Protein AF-A0ABD5NFB8-F1 (afdb_monomer_lite)

pLDDT: mean 83.49, std 13.56, range [36.22, 97.69]

InterPro domains:
  IPR008930 Terpenoid cyclases/protein prenyltransferase alpha-alpha toroid [SSF48239] (54-264)

Foldseek 3Di:
DFPPLCLLVLHPFGFDPVLLCVLQNDVQVVLLLVLLLVLLVVQLDDDDFLVQLQLSLSVCVRSVNDNCSSLVCLVVNQVQQDDDLAGFRDGPVPCPPPPDDSDHALVRRSSSQSSCVSVVHHPPHPLLVVQVVCDDQQWRDDPVCVVPDDPLVCLLVRLVSSLSSVSSDVNTPCPSVLVPLADRQWLSSLLSSLSVCVSVVHPSAHDPVVLVFLQQQDDQLFGFGGPLQVDDPPVVNDNDDDPLSDGDGFLVSRLSSLLCVLVHPDSDDHDLVSNSVVQSVQQDSSHGWDFARDSVDPDTPDTDDGSVSSVSSSRSSRSSD

Radius of gyration: 19.77 Å; chains: 1; bounding box: 55×45×50 Å

Organism: NCBI:txid2039234

Structure (mmCIF, N/CA/C/O backbone):
data_AF-A0ABD5NFB8-F1
#
_entry.id   AF-A0ABD5NFB8-F1
#
loop_
_atom_site.group_PDB
_atom_site.id
_atom_site.type_symbol
_atom_site.label_atom_id
_atom_site.label_alt_id
_atom_site.label_comp_id
_atom_site.label_asym_id
_atom_site.label_entity_id
_atom_site.label_seq_id
_atom_site.pdbx_PDB_ins_code
_atom_site.Cartn_x
_atom_site.Cartn_y
_atom_site.Cartn_z
_atom_site.occupancy
_atom_site.B_iso_or_equiv
_atom_site.auth_seq_id
_atom_site.auth_comp_id
_atom_site.auth_asym_id
_atom_site.auth_atom_id
_atom_site.pdbx_PDB_model_num
ATOM 1 N N . MET A 1 1 ? -21.967 -3.078 -6.278 1.00 36.38 1 MET A N 1
ATOM 2 C CA . MET A 1 1 ? -21.823 -1.632 -6.001 1.00 36.38 1 MET A CA 1
ATOM 3 C C . MET A 1 1 ? -20.399 -1.310 -6.406 1.00 36.38 1 MET A C 1
ATOM 5 O O . MET A 1 1 ? -19.552 -2.096 -6.012 1.00 36.38 1 MET A O 1
ATOM 9 N N . SER A 1 2 ? -20.129 -0.306 -7.251 1.00 36.22 2 SER A N 1
ATOM 10 C CA . SER A 1 2 ? -18.726 0.009 -7.569 1.00 36.22 2 SER A CA 1
ATOM 11 C C . SER A 1 2 ? -18.071 0.520 -6.291 1.00 36.22 2 SER A C 1
ATOM 13 O O . SER A 1 2 ? -18.609 1.415 -5.630 1.00 36.22 2 SER A O 1
ATOM 15 N N . ASN A 1 3 ? -16.985 -0.122 -5.884 1.00 49.50 3 ASN A N 1
ATOM 16 C CA . ASN A 1 3 ? -16.344 0.155 -4.613 1.00 49.50 3 ASN A CA 1
ATOM 17 C C . ASN A 1 3 ? -15.507 1.429 -4.767 1.00 49.50 3 ASN A C 1
ATOM 19 O O . ASN A 1 3 ? -14.342 1.376 -5.141 1.00 49.50 3 ASN A O 1
ATOM 23 N N . THR A 1 4 ? -16.078 2.578 -4.387 1.00 52.97 4 THR A N 1
ATOM 24 C CA . THR A 1 4 ? -15.411 3.888 -4.181 1.00 52.97 4 THR A CA 1
ATOM 25 C C . THR A 1 4 ? -14.251 3.856 -3.171 1.00 52.97 4 THR A C 1
ATOM 27 O O . THR A 1 4 ? -13.774 4.892 -2.727 1.00 52.97 4 THR A O 1
ATOM 30 N N . PHE A 1 5 ? -13.802 2.671 -2.779 1.00 62.53 5 PHE A N 1
ATOM 31 C CA . PHE A 1 5 ? -12.776 2.399 -1.794 1.00 62.53 5 PHE A CA 1
ATOM 32 C C . PHE A 1 5 ? -11.369 2.457 -2.409 1.00 62.53 5 PHE A C 1
ATOM 34 O O . PHE A 1 5 ? -10.460 2.951 -1.752 1.00 62.53 5 PHE A O 1
ATOM 41 N N . ALA A 1 6 ? -11.202 2.074 -3.683 1.00 57.66 6 ALA A N 1
ATOM 42 C CA . ALA A 1 6 ? -9.917 2.059 -4.400 1.00 57.66 6 ALA A CA 1
ATOM 43 C C . ALA A 1 6 ? -9.153 3.401 -4.319 1.00 57.66 6 ALA A C 1
ATOM 45 O O . ALA A 1 6 ? -7.968 3.441 -3.974 1.00 57.66 6 ALA A O 1
ATOM 46 N N . GLN A 1 7 ? -9.875 4.520 -4.473 1.00 60.75 7 GLN A N 1
ATOM 47 C CA . GLN A 1 7 ? -9.328 5.883 -4.367 1.00 60.75 7 GLN A CA 1
ATOM 48 C C . GLN A 1 7 ? -8.681 6.196 -3.002 1.00 60.75 7 GLN A C 1
ATOM 50 O O . GLN A 1 7 ? -7.880 7.121 -2.892 1.00 60.75 7 GLN A O 1
ATOM 55 N N . HIS A 1 8 ? -9.037 5.465 -1.938 1.00 70.06 8 HIS A N 1
ATOM 56 C CA . HIS A 1 8 ? -8.498 5.688 -0.595 1.00 70.06 8 HIS A CA 1
ATOM 57 C C . HIS A 1 8 ? -7.189 4.954 -0.347 1.00 70.06 8 HIS A C 1
ATOM 59 O O . HIS A 1 8 ? -6.442 5.374 0.528 1.00 70.06 8 HIS A O 1
ATOM 65 N N . PHE A 1 9 ? -6.907 3.869 -1.062 1.00 73.69 9 PHE A N 1
ATOM 66 C CA . PHE A 1 9 ? -5.682 3.089 -0.857 1.00 73.69 9 PHE A CA 1
ATOM 67 C C . PHE A 1 9 ? -4.560 3.528 -1.782 1.00 73.69 9 PHE A C 1
ATOM 69 O O . PHE A 1 9 ? -3.437 3.060 -1.633 1.00 73.69 9 PHE A O 1
ATOM 76 N N . GLY A 1 10 ? -4.880 4.395 -2.746 1.00 69.19 10 GLY A N 1
ATOM 77 C CA . GLY A 1 10 ? -3.991 4.630 -3.860 1.00 69.19 10 GLY A CA 1
ATOM 78 C C . GLY A 1 10 ? -3.707 3.302 -4.547 1.00 69.19 10 GLY A C 1
ATOM 79 O O . GLY A 1 10 ? -2.549 2.983 -4.748 1.00 69.19 10 GLY A O 1
ATOM 80 N N . PHE A 1 11 ? -4.729 2.525 -4.916 1.00 74.81 11 PHE A N 1
ATOM 81 C CA . PHE A 1 11 ? -4.643 1.388 -5.846 1.00 74.81 11 PHE A CA 1
ATOM 82 C C . PHE A 1 11 ? -5.730 1.566 -6.900 1.00 74.81 11 PHE A C 1
ATOM 84 O O . PHE A 1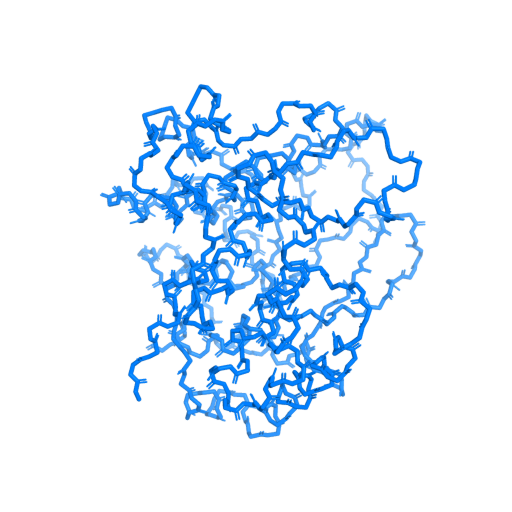 11 ? -6.857 1.892 -6.543 1.00 74.81 11 PHE A O 1
ATOM 91 N N . ASP A 1 12 ? -5.409 1.329 -8.169 1.00 75.44 12 ASP A N 1
ATOM 92 C CA . ASP A 1 12 ? -6.392 1.373 -9.257 1.00 75.44 12 ASP A CA 1
ATOM 93 C C . ASP A 1 12 ? -6.932 -0.041 -9.516 1.00 75.44 12 ASP A C 1
ATOM 95 O O . ASP A 1 12 ? -6.901 -0.563 -10.621 1.00 75.44 12 ASP A O 1
ATOM 99 N N . ALA A 1 13 ? -7.380 -0.677 -8.432 1.00 80.44 13 ALA A N 1
ATOM 100 C CA . ALA A 1 13 ? -7.842 -2.057 -8.379 1.00 80.44 13 ALA A CA 1
ATOM 101 C C . ALA A 1 13 ? -9.134 -2.124 -7.551 1.00 80.44 13 ALA A C 1
ATOM 103 O O . ALA A 1 13 ? -9.266 -1.432 -6.536 1.00 80.44 13 ALA A O 1
ATOM 104 N N . GLU A 1 14 ? -10.088 -2.958 -7.964 1.00 85.62 14 GLU A N 1
ATOM 105 C CA . GLU A 1 14 ? -11.397 -3.083 -7.315 1.00 85.62 14 GLU A CA 1
ATOM 106 C C . GLU A 1 14 ? -11.629 -4.503 -6.793 1.00 85.62 14 GLU A C 1
ATOM 108 O O . GLU A 1 14 ? -11.298 -5.490 -7.438 1.00 85.62 14 GLU A O 1
ATOM 113 N N . PHE A 1 15 ? -12.253 -4.631 -5.623 1.00 89.88 15 PHE A N 1
ATOM 114 C CA . PHE A 1 15 ? -12.647 -5.947 -5.129 1.00 89.88 15 PHE A CA 1
ATOM 115 C C . PHE A 1 15 ? -13.920 -6.446 -5.830 1.00 89.88 15 PHE A C 1
ATOM 117 O O . PHE A 1 15 ? -14.985 -5.834 -5.699 1.00 89.88 15 PHE A O 1
ATOM 124 N N . ASP A 1 16 ? -13.818 -7.601 -6.492 1.00 91.06 16 ASP A N 1
ATOM 125 C CA . ASP A 1 16 ? -14.950 -8.408 -6.954 1.00 91.06 16 ASP A CA 1
ATOM 126 C C . ASP A 1 16 ? -14.874 -9.803 -6.318 1.00 91.06 16 ASP A C 1
ATOM 128 O O . ASP A 1 16 ? -13.973 -10.600 -6.582 1.00 91.06 16 ASP A O 1
ATOM 132 N N . GLN A 1 17 ? -15.858 -10.110 -5.472 1.00 94.12 17 GLN A N 1
ATOM 133 C CA . GLN A 1 17 ? -15.925 -11.383 -4.761 1.00 94.12 17 GLN A CA 1
ATOM 134 C C . GLN A 1 17 ? -16.048 -12.590 -5.705 1.00 94.12 17 GLN A C 1
ATOM 136 O O . GLN A 1 17 ? -15.521 -13.657 -5.399 1.00 94.12 17 GLN A O 1
ATOM 141 N N . SER A 1 18 ? -16.763 -12.458 -6.825 1.00 94.81 18 SER A N 1
ATOM 142 C CA . SER A 1 18 ? -16.934 -13.560 -7.781 1.00 94.81 18 SER A CA 1
ATOM 143 C C . SER A 1 18 ? -15.616 -13.832 -8.494 1.00 94.81 18 SER A C 1
ATOM 145 O O . SER A 1 18 ? -15.177 -14.975 -8.533 1.00 94.81 18 SER A O 1
ATOM 147 N N . ALA A 1 19 ? -14.945 -12.767 -8.943 1.00 94.62 19 ALA A N 1
ATOM 148 C CA . ALA A 1 19 ? -13.604 -12.843 -9.515 1.00 94.62 19 ALA A CA 1
ATOM 149 C C . ALA A 1 19 ? -12.603 -13.488 -8.548 1.00 94.62 19 ALA A C 1
ATOM 151 O O . ALA A 1 19 ? -11.810 -14.334 -8.948 1.00 94.62 19 ALA A O 1
ATOM 152 N N . PHE A 1 20 ? -12.657 -13.122 -7.266 1.00 96.06 20 PHE A N 1
ATOM 153 C CA . PHE A 1 20 ? -11.797 -13.722 -6.250 1.00 96.06 20 PHE A CA 1
ATOM 154 C C . PHE A 1 20 ? -12.049 -15.223 -6.095 1.00 96.06 20 PHE A C 1
ATOM 156 O O . PHE A 1 20 ? -11.105 -16.010 -6.111 1.00 96.06 20 PHE A O 1
ATOM 163 N N . VAL A 1 21 ? -13.315 -15.633 -5.975 1.00 96.94 21 VAL A N 1
ATOM 164 C CA . VAL A 1 21 ? -13.679 -17.052 -5.835 1.00 96.94 21 VAL A CA 1
ATOM 165 C C . VAL A 1 21 ? -13.317 -17.851 -7.087 1.00 96.94 21 VAL A C 1
ATOM 167 O O . VAL A 1 21 ? -12.917 -19.004 -6.959 1.00 96.94 21 VAL A O 1
ATOM 170 N N . ASP A 1 22 ? -13.418 -17.257 -8.273 1.00 96.25 22 ASP A N 1
ATOM 171 C CA . ASP A 1 22 ? -13.011 -17.906 -9.521 1.00 96.25 22 ASP A CA 1
ATOM 172 C C . ASP A 1 22 ? -11.484 -18.087 -9.605 1.00 96.25 22 ASP A C 1
ATOM 174 O O . ASP A 1 22 ? -11.021 -19.102 -10.125 1.00 96.25 22 ASP A O 1
ATOM 178 N N . THR A 1 23 ? -10.709 -17.139 -9.066 1.00 95.75 23 THR A N 1
ATOM 179 C CA . THR A 1 23 ? -9.236 -17.162 -9.094 1.00 95.75 23 THR A CA 1
ATOM 180 C C . THR A 1 23 ? -8.629 -18.049 -8.004 1.00 95.75 23 THR A C 1
ATOM 182 O O . THR A 1 23 ? -7.785 -18.888 -8.306 1.00 95.75 23 THR A O 1
ATOM 185 N N . PHE A 1 24 ? -9.043 -17.882 -6.745 1.00 96.69 24 PHE A N 1
ATOM 186 C CA . PHE A 1 24 ? -8.421 -18.544 -5.586 1.00 96.69 24 PHE A CA 1
ATOM 187 C C . PHE A 1 24 ? -9.323 -19.583 -4.912 1.00 96.69 24 PHE A C 1
ATOM 189 O O . PHE A 1 24 ? -8.846 -20.445 -4.184 1.00 96.69 24 PHE A O 1
ATOM 196 N N . GLY A 1 25 ? -10.627 -19.562 -5.187 1.00 96.94 25 GLY A N 1
ATOM 197 C CA . GLY A 1 25 ? -11.588 -20.461 -4.559 1.00 96.94 25 GLY A CA 1
ATOM 198 C C . GLY A 1 25 ? -12.297 -19.856 -3.348 1.00 96.94 25 GLY A C 1
ATOM 199 O O . GLY A 1 25 ? -11.971 -18.781 -2.842 1.00 96.94 25 GLY A O 1
ATOM 200 N N . ARG A 1 26 ? -13.343 -20.559 -2.898 1.00 97.69 26 ARG A N 1
ATOM 201 C CA . ARG A 1 26 ? -14.174 -20.118 -1.771 1.00 97.69 26 ARG A CA 1
ATOM 202 C C . ARG A 1 26 ? -13.456 -20.255 -0.431 1.00 97.69 26 ARG A C 1
ATOM 204 O O . ARG A 1 26 ? -13.588 -19.357 0.391 1.00 97.69 26 ARG A O 1
ATOM 211 N N . ASP A 1 27 ? -12.713 -21.341 -0.248 1.00 97.62 27 ASP A N 1
ATOM 212 C CA . ASP A 1 27 ? -12.017 -21.627 1.007 1.00 97.62 27 ASP A CA 1
ATOM 213 C C . ASP A 1 27 ? -10.994 -20.522 1.315 1.00 97.62 27 ASP A C 1
ATOM 215 O O . ASP A 1 27 ? -11.021 -19.972 2.409 1.00 97.62 27 ASP A O 1
ATOM 219 N N . SER A 1 28 ? -10.212 -20.079 0.323 1.00 97.50 28 SER A N 1
ATOM 220 C CA . SER A 1 28 ? -9.262 -18.972 0.494 1.00 97.50 28 SER A CA 1
ATOM 221 C C . SER A 1 28 ? -9.935 -17.639 0.829 1.00 97.50 28 SER A C 1
ATOM 223 O O . SER A 1 28 ? -9.402 -16.847 1.605 1.00 97.50 28 SER A O 1
ATOM 225 N N . LEU A 1 29 ? -11.132 -17.374 0.288 1.00 97.38 29 LEU A N 1
ATOM 226 C CA . LEU A 1 29 ? -11.900 -16.185 0.670 1.00 97.38 29 LEU A CA 1
ATOM 227 C C . LEU A 1 29 ? -12.331 -16.264 2.138 1.00 97.38 29 LEU A C 1
ATOM 229 O O . LEU A 1 29 ? -12.245 -15.268 2.856 1.00 97.38 29 LEU A O 1
ATOM 233 N N . ASP A 1 30 ? -12.802 -17.432 2.571 1.00 97.19 30 ASP A N 1
ATOM 234 C CA . ASP A 1 30 ? -13.218 -17.649 3.953 1.00 97.19 30 ASP A CA 1
ATOM 235 C C . ASP A 1 30 ? -12.002 -17.519 4.907 1.00 97.19 30 ASP A C 1
ATOM 237 O O . ASP A 1 30 ? -12.127 -16.835 5.922 1.00 97.19 30 ASP A O 1
ATOM 241 N N . THR A 1 31 ? -10.806 -18.002 4.532 1.00 96.94 31 THR A N 1
ATOM 242 C CA . THR A 1 31 ? -9.542 -17.775 5.273 1.00 96.94 31 THR A CA 1
ATOM 243 C C . THR A 1 31 ? -9.238 -16.283 5.453 1.00 96.94 31 THR A C 1
ATOM 245 O O . THR A 1 31 ? -8.959 -15.821 6.560 1.00 96.94 31 THR A O 1
ATOM 248 N N . VAL A 1 32 ? -9.330 -15.486 4.381 1.00 96.88 32 VAL A N 1
ATOM 249 C CA . VAL A 1 32 ? -9.080 -14.033 4.450 1.00 96.88 32 VAL A CA 1
ATOM 250 C C . VAL A 1 32 ? -10.113 -13.333 5.343 1.00 96.88 32 VAL A C 1
ATOM 252 O O . VAL A 1 32 ? -9.772 -12.432 6.113 1.00 96.88 32 VAL A O 1
ATOM 255 N N . VAL A 1 33 ? -11.379 -13.750 5.277 1.00 97.31 33 VAL A N 1
ATOM 256 C CA . VAL A 1 33 ? -12.445 -13.229 6.146 1.00 97.31 33 VAL A CA 1
ATOM 257 C C . VAL A 1 33 ? -12.157 -13.541 7.618 1.00 97.31 33 VAL A C 1
ATOM 259 O O . VAL A 1 33 ? -12.268 -12.643 8.459 1.00 97.31 33 VAL A O 1
ATOM 262 N N . GLU A 1 34 ? -11.757 -14.775 7.932 1.00 97.06 34 GLU A N 1
ATOM 263 C CA . GLU A 1 34 ? -11.382 -15.194 9.288 1.00 97.06 34 GLU A CA 1
ATOM 264 C C . GLU A 1 34 ? -10.166 -14.415 9.808 1.00 97.06 34 GLU A C 1
ATOM 266 O O . GLU A 1 34 ? -10.174 -13.957 10.957 1.00 97.06 34 GLU A O 1
ATOM 271 N N . PHE A 1 35 ? -9.163 -14.168 8.957 1.00 96.75 35 PHE A N 1
ATOM 272 C CA . PHE A 1 35 ? -8.011 -13.332 9.294 1.00 96.75 35 PHE A CA 1
ATOM 273 C C . PHE A 1 35 ? -8.448 -11.936 9.759 1.00 96.75 35 PHE A C 1
ATOM 275 O O . PHE A 1 35 ? -8.092 -11.514 10.865 1.00 96.75 35 PHE A O 1
ATOM 282 N N . TYR A 1 36 ? -9.254 -11.220 8.965 1.00 96.88 36 TYR A N 1
ATOM 283 C CA . TYR A 1 36 ? -9.678 -9.860 9.318 1.00 96.88 36 TYR A CA 1
ATOM 284 C C . TYR A 1 36 ? -10.585 -9.822 10.549 1.00 96.88 36 TYR A C 1
ATOM 286 O O . TYR A 1 36 ? -10.433 -8.919 11.374 1.00 96.88 36 TYR A O 1
ATOM 294 N N . GLN A 1 37 ? -11.466 -10.809 10.734 1.00 95.69 37 GLN A N 1
ATOM 295 C CA . GLN A 1 37 ? -12.243 -10.953 11.973 1.00 95.69 37 GLN A CA 1
ATOM 296 C C . GLN A 1 37 ? -11.319 -11.107 13.187 1.00 95.69 37 GLN A C 1
ATOM 298 O O . GLN A 1 37 ? -11.445 -10.371 14.168 1.00 95.69 37 GLN A O 1
ATOM 303 N N . GLY A 1 38 ? -10.317 -11.985 13.090 1.00 94.12 38 GLY A N 1
ATOM 304 C CA . GLY A 1 38 ? -9.313 -12.165 14.134 1.00 94.12 38 GLY A CA 1
ATOM 305 C C . GLY A 1 38 ? -8.499 -10.898 14.409 1.00 94.12 38 GLY A C 1
ATOM 306 O O . GLY A 1 38 ? -8.200 -10.592 15.567 1.00 94.12 38 GLY A O 1
ATOM 307 N N . VAL A 1 39 ? -8.148 -10.123 13.377 1.00 93.75 39 VAL A N 1
ATOM 308 C CA . VAL A 1 39 ? -7.456 -8.834 13.545 1.00 93.75 39 VAL A CA 1
ATOM 309 C C . VAL A 1 39 ? -8.351 -7.819 14.254 1.00 93.75 39 VAL A C 1
ATOM 311 O O . VAL A 1 39 ? -7.885 -7.200 15.211 1.00 93.75 39 VAL A O 1
ATOM 314 N N . VAL A 1 40 ? -9.618 -7.670 13.853 1.00 94.69 40 VAL A N 1
ATOM 315 C CA . VAL A 1 40 ? -10.585 -6.778 14.520 1.00 94.69 40 VAL A CA 1
ATOM 316 C C . VAL A 1 40 ? -10.697 -7.122 16.003 1.00 94.69 40 VAL A C 1
ATOM 318 O O . VAL A 1 40 ? -10.543 -6.237 16.848 1.00 94.69 40 VAL A O 1
ATOM 321 N N . ASP A 1 41 ? -10.865 -8.401 16.337 1.00 90.75 41 ASP A N 1
ATOM 322 C CA . ASP A 1 41 ? -10.984 -8.855 17.722 1.00 90.75 41 ASP A CA 1
ATOM 323 C C . ASP A 1 41 ? -9.721 -8.546 18.533 1.00 90.75 41 ASP A C 1
ATOM 325 O O . ASP A 1 41 ? -9.798 -7.952 19.614 1.00 90.75 41 ASP A O 1
ATOM 329 N N . ARG A 1 42 ? -8.537 -8.877 18.002 1.00 89.81 42 ARG A N 1
ATOM 330 C CA . ARG A 1 42 ? -7.251 -8.626 18.679 1.00 89.81 42 ARG A CA 1
ATOM 331 C C . ARG A 1 42 ? -6.957 -7.138 18.847 1.00 89.81 42 ARG A C 1
ATOM 333 O O . ARG A 1 42 ? -6.387 -6.740 19.862 1.00 89.81 42 ARG A O 1
ATOM 340 N N . ARG A 1 43 ? -7.319 -6.316 17.860 1.00 88.31 43 ARG A N 1
ATOM 341 C CA . ARG A 1 43 ? -7.042 -4.870 17.823 1.00 88.31 43 ARG A CA 1
ATOM 342 C C . ARG A 1 43 ? -8.170 -4.025 18.424 1.00 88.31 43 ARG A C 1
ATOM 344 O O . ARG A 1 43 ? -8.001 -2.821 18.611 1.00 88.31 43 ARG A O 1
ATOM 351 N N . SER A 1 44 ? -9.280 -4.637 18.833 1.00 85.00 44 SER A N 1
ATOM 352 C CA . SER A 1 44 ? -10.357 -3.962 19.574 1.00 85.00 44 SER A CA 1
ATOM 353 C C . SER A 1 44 ? -9.877 -3.339 20.896 1.00 85.00 44 SER A C 1
ATOM 355 O O . SER A 1 44 ? -10.510 -2.428 21.426 1.00 85.00 44 SER A O 1
ATOM 357 N N . THR A 1 45 ? -8.710 -3.754 21.407 1.00 81.69 45 THR A N 1
ATOM 358 C CA . THR A 1 45 ? -8.079 -3.203 22.616 1.00 81.69 45 THR A CA 1
ATOM 359 C C . THR A 1 45 ? -6.595 -2.878 22.394 1.00 81.69 45 THR A C 1
ATOM 361 O O . THR A 1 45 ? -5.954 -3.411 21.494 1.00 81.69 45 THR A O 1
ATOM 364 N N . GLY A 1 46 ? -6.033 -1.964 23.195 1.00 83.12 46 GLY A N 1
ATOM 365 C CA . GLY A 1 46 ? -4.605 -1.617 23.142 1.00 83.12 46 GLY A CA 1
ATOM 366 C C . GLY A 1 46 ? -4.198 -0.693 21.985 1.00 83.12 46 GLY A C 1
ATOM 367 O O . GLY A 1 46 ? -5.046 -0.065 21.353 1.00 83.12 46 GLY A O 1
ATOM 368 N N . TRP A 1 47 ? -2.889 -0.567 21.757 1.00 86.75 47 TRP A N 1
ATOM 369 C CA . TRP A 1 47 ? -2.304 0.249 20.686 1.00 86.75 47 TRP A CA 1
ATOM 370 C C . TRP A 1 47 ? -2.374 -0.470 19.330 1.00 86.75 47 TRP A C 1
ATOM 372 O O . TRP A 1 47 ? -2.210 -1.692 19.265 1.00 86.75 47 TRP A O 1
ATOM 382 N N . ILE A 1 48 ? -2.604 0.291 18.256 1.00 89.50 48 ILE A N 1
ATOM 383 C CA . ILE A 1 48 ? -2.769 -0.229 16.893 1.00 89.50 48 ILE A CA 1
ATOM 384 C C . ILE A 1 48 ? -1.921 0.617 15.937 1.00 89.50 48 ILE A C 1
ATOM 386 O O . ILE A 1 48 ? -2.136 1.830 15.863 1.00 89.50 48 ILE A O 1
ATOM 390 N N . PRO A 1 49 ? -0.993 0.021 15.174 1.00 90.38 49 PRO A N 1
ATOM 391 C CA . PRO A 1 49 ? -0.335 0.738 14.088 1.00 90.38 49 PRO A CA 1
ATOM 392 C C . PRO A 1 49 ? -1.373 1.345 13.131 1.00 90.38 49 PRO A C 1
ATOM 394 O O . PRO A 1 49 ? -2.339 0.682 12.754 1.00 90.38 49 PRO A O 1
ATOM 397 N N . LEU A 1 50 ? -1.190 2.606 12.738 1.00 92.75 50 LEU A N 1
ATOM 398 C CA . LEU A 1 50 ? -2.121 3.293 11.836 1.00 92.75 50 LEU A CA 1
ATOM 399 C C . LEU A 1 50 ? -2.316 2.579 10.482 1.00 92.75 50 LEU A C 1
ATOM 401 O O . LEU A 1 50 ? -3.471 2.480 10.061 1.00 92.75 50 LEU A O 1
ATOM 405 N N . PRO A 1 51 ? -1.269 2.020 9.832 1.00 92.00 51 PRO A N 1
ATOM 406 C CA . PRO A 1 51 ? -1.450 1.238 8.609 1.00 92.00 51 PRO A CA 1
ATOM 407 C C . PRO A 1 51 ? -2.329 0.001 8.836 1.00 92.00 51 PRO A C 1
ATOM 409 O O . PRO A 1 51 ? -3.275 -0.223 8.085 1.00 92.00 51 PRO A O 1
ATOM 412 N N . ASP A 1 52 ? -2.080 -0.762 9.910 1.00 93.31 52 ASP A N 1
ATOM 413 C CA . ASP A 1 52 ? -2.889 -1.936 10.268 1.00 93.31 52 ASP A CA 1
ATOM 414 C C . ASP A 1 52 ? -4.359 -1.552 10.437 1.00 93.31 52 ASP A C 1
ATOM 416 O O . ASP A 1 52 ? -5.240 -2.233 9.918 1.00 93.31 52 ASP A O 1
ATOM 420 N N . MET A 1 53 ? -4.632 -0.456 11.151 1.00 94.31 53 MET A N 1
ATOM 421 C CA . MET A 1 53 ? -5.991 0.041 11.367 1.00 94.31 53 MET A CA 1
ATOM 422 C C . MET A 1 53 ? -6.673 0.403 10.044 1.00 94.31 53 MET A C 1
ATOM 424 O O . MET A 1 53 ? -7.806 -0.019 9.810 1.00 94.31 53 MET A O 1
ATOM 428 N N . PHE A 1 54 ? -5.982 1.150 9.184 1.00 94.50 54 PHE A N 1
ATOM 429 C CA . PHE A 1 54 ? -6.506 1.595 7.898 1.00 94.50 54 PHE A CA 1
ATOM 430 C C . PHE A 1 54 ? -6.830 0.421 6.967 1.00 94.50 54 PHE A C 1
ATOM 432 O O . PHE A 1 54 ? -7.957 0.318 6.482 1.00 94.50 54 PHE A O 1
ATOM 439 N N . PHE A 1 55 ? -5.879 -0.492 6.758 1.00 94.25 55 PHE A N 1
ATOM 440 C CA . PHE A 1 55 ? -6.070 -1.635 5.862 1.00 94.25 55 PHE A CA 1
ATOM 441 C C . PHE A 1 55 ? -7.054 -2.666 6.425 1.00 94.25 55 PHE A C 1
ATOM 443 O O . PHE A 1 55 ? -7.800 -3.268 5.658 1.00 94.25 55 PHE A O 1
ATOM 450 N N . THR A 1 56 ? -7.130 -2.830 7.751 1.00 95.44 56 THR A N 1
ATOM 451 C CA . THR A 1 56 ? -8.151 -3.687 8.381 1.00 95.44 56 THR A CA 1
ATOM 452 C C . THR A 1 56 ? -9.550 -3.136 8.136 1.00 95.44 56 THR A C 1
ATOM 454 O O . THR A 1 56 ? -10.399 -3.853 7.622 1.00 95.44 56 THR A O 1
ATOM 457 N N . ILE A 1 57 ? -9.798 -1.861 8.463 1.00 94.56 57 ILE A N 1
ATOM 458 C CA . ILE A 1 57 ? -11.120 -1.245 8.263 1.00 94.56 57 ILE A CA 1
ATOM 459 C C . ILE A 1 57 ? -11.485 -1.254 6.779 1.00 94.56 57 ILE A C 1
ATOM 461 O O . ILE A 1 57 ? -12.594 -1.640 6.425 1.00 94.56 57 ILE A O 1
ATOM 465 N N . GLY A 1 58 ? -10.534 -0.899 5.914 1.00 92.88 58 GLY A N 1
ATOM 466 C CA . GLY A 1 58 ? -10.708 -0.925 4.468 1.00 92.88 58 GLY A CA 1
ATOM 467 C C . GLY A 1 58 ? -11.150 -2.283 3.928 1.00 92.88 58 GLY A C 1
ATOM 468 O O . GLY A 1 58 ? -12.142 -2.367 3.208 1.00 92.88 58 GLY A O 1
ATOM 469 N N . ALA A 1 59 ? -10.453 -3.353 4.305 1.00 93.62 59 ALA A N 1
ATOM 470 C CA . ALA A 1 59 ? -10.807 -4.698 3.869 1.00 93.62 59 ALA A CA 1
ATOM 471 C C . ALA A 1 59 ? -12.119 -5.193 4.494 1.00 93.62 59 ALA A C 1
ATOM 473 O O . ALA A 1 59 ? -12.911 -5.844 3.814 1.00 93.62 59 ALA A O 1
ATOM 474 N N . CYS A 1 60 ? -12.399 -4.855 5.757 1.00 94.88 60 CYS A N 1
ATOM 475 C CA . CYS A 1 60 ? -13.673 -5.199 6.385 1.00 94.88 60 CYS A CA 1
ATOM 476 C C . CYS A 1 60 ? -14.864 -4.559 5.659 1.00 94.88 60 CYS A C 1
ATOM 478 O O . CYS A 1 60 ? -15.860 -5.246 5.435 1.00 94.88 60 CYS A O 1
ATOM 480 N N . GLU A 1 61 ? -14.746 -3.297 5.234 1.00 92.00 61 GLU A N 1
ATOM 481 C CA . GLU A 1 61 ? -15.750 -2.622 4.398 1.00 92.00 61 GLU A CA 1
ATOM 482 C C . GLU A 1 61 ? -15.943 -3.347 3.053 1.00 92.00 61 GLU A C 1
ATOM 484 O O . GLU A 1 61 ? -17.076 -3.594 2.640 1.00 92.00 61 GLU A O 1
ATOM 489 N N . MET A 1 62 ? -14.854 -3.772 2.395 1.00 90.12 62 MET A N 1
ATOM 490 C CA . MET A 1 62 ? -14.923 -4.531 1.133 1.00 90.12 62 MET A CA 1
ATOM 491 C C . MET A 1 62 ? -15.601 -5.899 1.294 1.00 90.12 62 MET A C 1
ATOM 493 O O . MET A 1 62 ? -16.371 -6.314 0.427 1.00 90.12 62 MET A O 1
ATOM 497 N N . LEU A 1 63 ? -15.310 -6.597 2.393 1.00 93.56 63 LEU A N 1
ATOM 498 C CA . LEU A 1 63 ? -15.770 -7.962 2.666 1.00 93.56 63 LEU A CA 1
ATOM 499 C C . LEU A 1 63 ? -17.124 -8.024 3.391 1.00 93.56 63 LEU A C 1
ATOM 501 O O . LEU A 1 63 ? -17.696 -9.106 3.527 1.00 93.56 63 LEU A O 1
ATOM 505 N N . GLY A 1 64 ? -17.636 -6.895 3.887 1.00 92.75 64 GLY A N 1
ATOM 506 C CA . GLY A 1 64 ? -18.820 -6.863 4.749 1.00 92.75 64 GLY A CA 1
ATOM 507 C C . GLY A 1 64 ? -18.594 -7.515 6.119 1.00 92.75 64 GLY A C 1
ATOM 508 O O . GLY A 1 64 ? -19.532 -8.062 6.704 1.00 92.75 64 GLY A O 1
ATOM 509 N N . VAL A 1 65 ? -17.358 -7.489 6.622 1.00 95.69 65 VAL A N 1
ATOM 510 C CA . VAL A 1 65 ? -17.006 -7.966 7.966 1.00 95.69 65 VAL A CA 1
ATOM 511 C C . VAL A 1 65 ? -17.354 -6.887 8.987 1.00 95.69 65 VAL A C 1
ATOM 513 O O . VAL A 1 65 ? -17.019 -5.719 8.800 1.00 95.69 65 VAL A O 1
ATOM 516 N N . ASP A 1 66 ? -18.002 -7.273 10.090 1.00 95.50 66 ASP A N 1
ATOM 517 C CA . ASP A 1 66 ? -18.286 -6.342 11.183 1.00 95.50 66 ASP A CA 1
ATOM 518 C C . ASP A 1 66 ? -16.982 -5.861 11.831 1.00 95.50 66 ASP A C 1
ATOM 520 O O . ASP A 1 66 ? -16.272 -6.619 12.489 1.00 95.50 66 ASP A O 1
ATOM 524 N N . HIS A 1 67 ? -16.683 -4.579 11.647 1.00 95.56 67 HIS A N 1
ATOM 525 C CA . HIS A 1 67 ? -15.533 -3.910 12.244 1.00 95.56 67 HIS A CA 1
ATOM 526 C C . HIS A 1 67 ? -15.936 -2.930 13.351 1.00 95.56 67 HIS A C 1
ATOM 528 O O . HIS A 1 67 ? -15.080 -2.174 13.819 1.00 95.56 67 HIS A O 1
ATOM 534 N N . SER A 1 68 ? -17.200 -2.932 13.802 1.00 95.06 68 SER A N 1
ATOM 535 C CA . SER A 1 68 ? -17.673 -2.051 14.880 1.00 95.06 68 SER A CA 1
ATOM 536 C C . SER A 1 68 ? -16.810 -2.092 16.153 1.00 95.06 68 SER A C 1
ATOM 538 O O . SER A 1 68 ? -16.507 -1.009 16.669 1.00 95.06 68 SER A O 1
ATOM 540 N N . PRO A 1 69 ? -16.279 -3.254 16.612 1.00 92.62 69 PRO A N 1
ATOM 541 C CA . PRO A 1 69 ? -15.409 -3.295 17.793 1.00 92.62 69 PRO A CA 1
ATOM 542 C C . PRO A 1 69 ? -14.136 -2.451 17.650 1.00 92.62 69 PRO A C 1
ATOM 544 O O . PRO A 1 69 ? -13.624 -1.915 18.635 1.00 92.62 69 PRO A O 1
ATOM 547 N N . LEU A 1 70 ? -13.621 -2.327 16.425 1.00 93.44 70 LEU A N 1
ATOM 548 C CA . LEU A 1 70 ? -12.454 -1.514 16.106 1.00 93.44 70 LEU A CA 1
ATOM 549 C C . LEU A 1 70 ? -12.854 -0.069 15.778 1.00 93.44 70 LEU A C 1
ATOM 551 O O . LEU A 1 70 ? -12.291 0.866 16.346 1.00 93.44 70 LEU A O 1
ATOM 555 N N . SER A 1 71 ? -13.829 0.144 14.892 1.00 93.94 71 SER A N 1
ATOM 556 C CA . SER A 1 71 ? -14.173 1.484 14.397 1.00 93.94 71 SER A CA 1
ATOM 557 C C . SER A 1 71 ? -14.753 2.410 15.464 1.00 93.94 71 SER A C 1
ATOM 559 O O . SER A 1 71 ? -14.537 3.621 15.395 1.00 93.94 71 SER A O 1
ATOM 561 N N . ASP A 1 72 ? -15.438 1.876 16.479 1.00 92.50 72 ASP A N 1
ATOM 562 C CA . ASP A 1 72 ? -16.056 2.689 17.536 1.00 92.50 72 ASP A CA 1
ATOM 563 C C . ASP A 1 72 ? -15.027 3.448 18.385 1.00 92.50 72 ASP A C 1
ATOM 565 O O . ASP A 1 72 ? -15.304 4.549 18.871 1.00 92.50 72 ASP A O 1
ATOM 569 N N . ARG A 1 73 ? -13.813 2.904 18.528 1.00 90.50 73 ARG A N 1
ATOM 570 C CA . ARG A 1 73 ? -12.729 3.533 19.298 1.00 90.50 73 ARG A CA 1
ATOM 571 C C . ARG A 1 73 ? -11.798 4.412 18.468 1.00 90.50 73 ARG A C 1
ATOM 573 O O . ARG A 1 73 ? -11.079 5.219 19.060 1.00 90.50 73 ARG A O 1
ATOM 580 N N . VAL A 1 74 ? -11.819 4.301 17.135 1.00 93.12 74 VAL A N 1
ATOM 581 C CA . VAL A 1 74 ? -10.933 5.057 16.226 1.00 93.12 74 VAL A CA 1
ATOM 582 C C . VAL A 1 74 ? -10.930 6.561 16.512 1.00 93.12 74 VAL A C 1
ATOM 584 O O . VAL A 1 74 ? -9.841 7.115 16.620 1.00 93.12 74 VAL A O 1
ATOM 587 N N . PRO A 1 75 ? -12.075 7.251 16.704 1.00 91.69 75 PRO A N 1
ATOM 588 C CA . PRO A 1 75 ? -12.058 8.694 16.949 1.00 91.69 75 PRO A CA 1
ATOM 589 C C . PRO A 1 75 ? -11.314 9.077 18.231 1.00 91.69 75 PRO A C 1
ATOM 591 O O . PRO A 1 75 ? -10.547 10.034 18.231 1.00 91.69 75 PRO A O 1
ATOM 594 N N . SER A 1 76 ? -11.520 8.316 19.313 1.00 89.81 76 SER A N 1
ATOM 595 C CA . SER A 1 76 ? -10.809 8.542 20.576 1.00 89.81 76 SER A CA 1
ATOM 596 C C . SER A 1 76 ? -9.320 8.274 20.398 1.00 89.81 76 SER A C 1
ATOM 598 O O . SER A 1 76 ? -8.498 9.111 20.755 1.00 89.81 76 SER A O 1
ATOM 600 N N . TYR A 1 77 ? -8.979 7.147 19.775 1.00 91.12 77 TYR A N 1
ATOM 601 C CA . TYR A 1 77 ? -7.598 6.751 19.529 1.00 91.12 77 TYR A CA 1
ATOM 602 C C . TYR A 1 77 ? -6.838 7.772 18.668 1.00 91.12 77 TYR A C 1
ATOM 604 O O . TYR A 1 77 ? -5.747 8.202 19.022 1.00 91.12 77 TYR A O 1
ATOM 612 N N . LEU A 1 78 ? -7.435 8.234 17.569 1.00 93.69 78 LEU A N 1
ATOM 613 C CA . LEU A 1 78 ? -6.826 9.239 16.700 1.00 93.69 78 LEU A CA 1
ATOM 614 C C . LEU A 1 78 ? -6.721 10.609 17.373 1.00 93.69 78 LEU A C 1
ATOM 616 O O . LEU A 1 78 ? -5.746 11.317 17.136 1.00 93.69 78 LEU A O 1
ATOM 620 N N . SER A 1 79 ? -7.662 10.972 18.251 1.00 90.81 79 SER A N 1
ATOM 621 C CA . SER A 1 79 ? -7.550 12.214 19.026 1.00 90.81 79 SER A CA 1
ATOM 622 C C . SER A 1 79 ? -6.327 12.224 19.947 1.00 90.81 79 SER A C 1
ATOM 624 O O . SER A 1 79 ? -5.732 13.276 20.158 1.00 90.81 79 SER A O 1
ATOM 626 N N . GLU A 1 80 ? -5.906 11.054 20.440 1.00 90.50 80 GLU A N 1
ATOM 627 C CA . GLU A 1 80 ? -4.686 10.920 21.239 1.00 90.50 80 GLU A CA 1
ATOM 628 C C . GLU A 1 80 ? -3.429 11.084 20.392 1.00 90.50 80 GLU A C 1
ATOM 630 O O . GLU A 1 80 ? -2.417 11.513 20.935 1.00 90.50 80 GLU A O 1
ATOM 635 N N . LEU A 1 81 ? -3.484 10.773 19.091 1.00 92.31 81 LEU A N 1
ATOM 636 C CA . LEU A 1 81 ? -2.358 10.823 18.153 1.00 92.31 81 LEU A CA 1
ATOM 637 C C . LEU A 1 81 ? -2.194 12.173 17.446 1.00 92.31 81 LEU A C 1
ATOM 639 O O . LEU A 1 81 ? -1.105 12.448 16.944 1.00 92.31 81 LEU A O 1
ATOM 643 N N . GLN A 1 82 ? -3.222 13.020 17.440 1.00 93.56 82 GLN A N 1
ATOM 644 C CA . GLN A 1 82 ? -3.214 14.299 16.733 1.00 93.56 82 GLN A CA 1
ATOM 645 C C . GLN A 1 82 ? -2.297 15.338 17.409 1.00 93.56 82 GLN A C 1
ATOM 647 O O . GLN A 1 82 ? -2.504 15.693 18.571 1.00 93.56 82 GLN A O 1
ATOM 652 N N . VAL A 1 83 ? -1.305 15.859 16.678 1.00 89.44 83 VAL A N 1
ATOM 653 C CA . VAL A 1 83 ? -0.352 16.900 17.130 1.00 89.44 83 VAL A CA 1
ATOM 654 C C . VAL A 1 83 ? 0.030 17.789 15.962 1.00 89.44 83 VAL A C 1
ATOM 656 O O . VAL A 1 83 ? 0.116 17.321 14.835 1.00 89.44 83 VAL A O 1
ATOM 659 N N . GLY A 1 84 ? 0.291 19.073 16.225 1.00 84.75 84 GLY A N 1
ATOM 660 C CA . GLY A 1 84 ? 0.998 19.932 15.267 1.00 84.75 84 GLY A CA 1
ATOM 661 C C . GLY A 1 84 ? 0.301 20.095 13.912 1.00 84.75 84 GLY A C 1
ATOM 662 O O . GLY A 1 84 ? 0.963 20.372 12.926 1.00 84.75 84 GLY A O 1
ATOM 663 N N . GLY A 1 85 ? -1.021 19.902 13.853 1.00 89.75 85 GLY A N 1
ATOM 664 C CA . GLY A 1 85 ? -1.780 19.949 12.601 1.00 89.75 85 GLY A CA 1
ATOM 665 C C . GLY A 1 85 ? -1.837 18.630 11.824 1.00 89.75 85 GLY A C 1
ATOM 666 O O . GLY A 1 85 ? -2.534 18.592 10.823 1.00 89.75 85 GLY A O 1
ATOM 667 N N . GLY A 1 86 ? -1.205 17.552 12.294 1.00 94.69 86 GLY A N 1
ATOM 668 C CA . GLY A 1 86 ? -1.279 16.210 11.704 1.00 94.69 86 GLY A CA 1
ATOM 669 C C . GLY A 1 86 ? -1.430 15.117 12.766 1.00 94.69 86 GLY A C 1
ATOM 670 O O . GLY A 1 86 ? -1.953 15.363 13.857 1.00 94.69 86 GLY A O 1
ATOM 671 N N . TYR A 1 87 ? -0.979 13.903 12.455 1.00 94.25 87 TYR A N 1
ATOM 672 C CA . TYR A 1 87 ? -1.003 12.752 13.363 1.00 94.25 87 TYR A CA 1
ATOM 673 C C . TYR A 1 87 ? 0.381 12.129 13.521 1.00 94.25 87 TYR A C 1
ATOM 675 O O . TYR A 1 87 ? 1.147 12.060 12.566 1.00 94.25 87 TYR A O 1
ATOM 683 N N . CYS A 1 88 ? 0.667 11.639 14.726 1.00 90.94 88 CYS A N 1
ATOM 684 C CA . CYS A 1 88 ? 1.887 10.904 15.054 1.00 90.94 88 CYS A CA 1
ATOM 685 C C . CYS A 1 88 ? 1.704 9.383 14.882 1.00 90.94 88 CYS A C 1
ATOM 687 O O . CYS A 1 88 ? 0.586 8.883 15.056 1.00 90.94 88 CYS A O 1
ATOM 689 N N . PRO A 1 89 ? 2.794 8.626 14.664 1.00 85.88 89 PRO A N 1
ATOM 690 C CA . PRO A 1 89 ? 2.726 7.180 14.428 1.00 85.88 89 PRO A CA 1
ATOM 691 C C . PRO A 1 89 ? 2.481 6.382 15.712 1.00 85.88 89 PRO A C 1
ATOM 693 O O . PRO A 1 89 ? 1.913 5.286 15.690 1.00 85.88 89 PRO A O 1
ATOM 696 N N . VAL A 1 90 ? 2.911 6.928 16.852 1.00 85.81 90 VAL A N 1
ATOM 697 C CA . VAL A 1 90 ? 2.839 6.288 18.166 1.00 85.81 90 VAL A CA 1
ATOM 698 C C . VAL A 1 90 ? 2.300 7.255 19.227 1.00 85.81 90 VAL A C 1
ATOM 700 O O . VAL A 1 90 ? 2.583 8.455 19.169 1.00 85.81 90 VAL A O 1
ATOM 703 N N . PRO A 1 91 ? 1.533 6.760 20.218 1.00 84.50 91 PRO A N 1
ATOM 704 C CA . PRO A 1 91 ? 1.149 7.545 21.381 1.00 84.50 91 PRO A CA 1
ATOM 705 C C . PRO A 1 91 ? 2.371 7.953 22.199 1.00 84.50 91 PRO A C 1
ATOM 707 O O . PRO A 1 91 ? 3.329 7.189 22.319 1.00 84.50 91 PRO A O 1
ATOM 710 N N . GLU A 1 92 ? 2.287 9.113 22.846 1.00 82.69 92 GLU A N 1
ATOM 711 C CA . GLU A 1 92 ? 3.359 9.672 23.681 1.00 82.69 92 GLU A CA 1
ATOM 712 C C . GLU A 1 92 ? 3.847 8.686 24.758 1.00 82.69 92 GLU A C 1
ATOM 714 O O . GLU A 1 92 ? 5.046 8.507 24.950 1.00 82.69 92 GLU A O 1
ATOM 719 N N . GLU A 1 93 ? 2.928 7.951 25.393 1.00 81.88 93 GLU A N 1
ATOM 720 C CA . GLU A 1 93 ? 3.253 6.935 26.407 1.00 81.88 93 GLU A CA 1
ATOM 721 C C . GLU A 1 93 ? 4.093 5.753 25.884 1.00 81.88 93 GLU A C 1
ATOM 723 O O . GLU A 1 93 ? 4.666 5.008 26.677 1.00 81.88 93 GLU A O 1
ATOM 728 N N . LYS A 1 94 ? 4.160 5.546 24.562 1.00 79.50 94 LYS A N 1
ATOM 729 C CA . LYS A 1 94 ? 4.942 4.477 23.920 1.00 79.50 94 LYS A CA 1
ATOM 730 C C . LYS A 1 94 ? 6.296 4.952 23.397 1.00 79.50 94 LYS A C 1
ATOM 732 O O . LYS A 1 94 ? 7.078 4.116 22.956 1.00 79.50 94 LYS A O 1
ATOM 737 N N . MET A 1 95 ? 6.597 6.249 23.472 1.00 75.31 95 MET A N 1
ATOM 738 C CA . MET A 1 95 ? 7.837 6.834 22.944 1.00 75.31 95 MET A CA 1
ATOM 739 C C . MET A 1 95 ? 9.060 6.658 23.869 1.00 75.31 95 MET A C 1
ATOM 741 O O . MET A 1 95 ? 10.125 7.204 23.582 1.00 75.31 95 MET A O 1
ATOM 745 N N . GLU A 1 96 ? 8.954 5.914 24.981 1.00 62.44 96 GLU A N 1
ATOM 746 C CA . GLU A 1 96 ? 10.025 5.802 25.985 1.00 62.44 96 GLU A CA 1
ATOM 747 C C . GLU A 1 96 ? 11.397 5.440 25.376 1.00 62.44 96 GLU A C 1
ATOM 749 O O . GLU A 1 96 ? 11.600 4.373 24.798 1.00 62.44 96 GLU A O 1
ATOM 754 N N . GLY A 1 97 ? 12.374 6.339 25.549 1.00 58.97 97 GLY A N 1
ATOM 755 C CA . GLY A 1 97 ? 13.766 6.140 25.128 1.00 58.97 97 GLY A CA 1
ATOM 756 C C . GLY A 1 97 ? 14.083 6.546 23.686 1.00 58.97 97 GLY A C 1
ATOM 757 O O . GLY A 1 97 ? 15.262 6.581 23.327 1.00 58.97 97 GLY A O 1
ATOM 758 N N . TRP A 1 98 ? 13.080 6.909 22.884 1.00 52.47 98 TRP A N 1
ATOM 759 C CA . TRP A 1 98 ? 13.281 7.489 21.559 1.00 52.47 98 TRP A CA 1
ATOM 760 C C . TRP A 1 98 ? 13.445 9.002 21.707 1.00 52.47 98 TRP A C 1
ATOM 762 O O . TRP A 1 98 ? 12.610 9.678 22.293 1.00 52.47 98 TRP A O 1
ATOM 772 N N . ARG A 1 99 ? 14.559 9.547 21.211 1.00 48.88 99 ARG A N 1
ATOM 773 C CA . ARG A 1 99 ? 14.863 10.991 21.232 1.00 48.88 99 ARG A CA 1
ATOM 774 C C . ARG A 1 99 ? 14.027 11.813 20.240 1.00 48.88 99 ARG A C 1
ATOM 776 O O . ARG A 1 99 ? 14.379 12.958 19.994 1.00 48.88 99 ARG A O 1
ATOM 783 N N . ALA A 1 100 ? 12.985 11.239 19.653 1.00 55.47 100 ALA A N 1
ATOM 784 C CA . ALA A 1 100 ? 12.147 11.957 18.714 1.00 55.47 100 ALA A CA 1
ATOM 785 C C . ALA A 1 100 ? 11.187 12.837 19.512 1.00 55.47 100 ALA A C 1
ATOM 787 O O . ALA A 1 100 ? 10.425 12.333 20.343 1.00 55.47 100 ALA A O 1
ATOM 788 N N . ASP A 1 101 ? 11.234 14.143 19.273 1.00 67.38 101 ASP A N 1
ATOM 789 C CA . ASP A 1 101 ? 10.105 14.992 19.607 1.00 67.38 101 ASP A CA 1
ATOM 790 C C . ASP A 1 101 ? 8.850 14.405 18.943 1.00 67.38 101 ASP A C 1
ATOM 792 O O . ASP A 1 101 ? 8.901 13.724 17.914 1.00 67.38 101 ASP A O 1
ATOM 796 N N . ARG A 1 102 ? 7.703 14.570 19.601 1.00 77.12 102 ARG A N 1
ATOM 797 C CA . ARG A 1 102 ? 6.444 14.032 19.098 1.00 77.12 102 ARG A CA 1
ATOM 798 C C . ARG A 1 102 ? 5.988 14.867 17.907 1.00 77.12 102 ARG A C 1
ATOM 800 O O . ARG A 1 102 ? 5.239 15.829 18.072 1.00 77.12 102 ARG A O 1
ATOM 807 N N . GLU A 1 103 ? 6.437 14.477 16.725 1.00 84.25 103 GLU A N 1
ATOM 808 C CA . GLU A 1 103 ? 6.131 15.166 15.479 1.00 84.25 103 GLU A CA 1
ATOM 809 C C . GLU A 1 103 ? 5.128 14.374 14.637 1.00 84.25 103 GLU A C 1
ATOM 811 O O . GLU A 1 103 ? 5.161 13.137 14.618 1.00 84.25 103 GLU A O 1
ATOM 816 N N . PRO A 1 104 ? 4.162 15.058 14.004 1.00 89.56 104 PRO A N 1
ATOM 817 C CA . PRO A 1 104 ? 3.309 14.426 13.017 1.00 89.56 104 PRO A CA 1
ATOM 818 C C . PRO A 1 104 ? 4.097 14.116 11.743 1.00 89.56 104 PRO A C 1
ATOM 820 O O . PRO A 1 104 ? 5.011 14.848 11.379 1.00 89.56 104 PRO A O 1
ATOM 823 N N . ASP A 1 105 ? 3.685 13.069 11.037 1.00 89.00 105 ASP A N 1
ATOM 824 C CA . ASP A 1 105 ? 4.268 12.684 9.753 1.00 89.00 105 ASP A CA 1
ATOM 825 C C . ASP A 1 105 ? 3.171 12.404 8.712 1.00 89.00 105 ASP A C 1
ATOM 827 O O . ASP A 1 105 ? 1.970 12.333 9.023 1.00 89.00 105 ASP A O 1
ATOM 831 N N . ILE A 1 106 ? 3.577 12.276 7.451 1.00 91.19 106 ILE A N 1
ATOM 832 C CA . ILE A 1 106 ? 2.656 12.134 6.320 1.00 91.19 106 ILE A CA 1
ATOM 833 C C . ILE A 1 106 ? 2.028 10.747 6.250 1.00 91.19 106 ILE A C 1
ATOM 835 O O . ILE A 1 106 ? 0.838 10.657 5.950 1.00 91.19 106 ILE A O 1
ATOM 839 N N . TYR A 1 107 ? 2.750 9.683 6.609 1.00 91.00 107 TYR A N 1
ATOM 840 C CA . TYR A 1 107 ? 2.178 8.336 6.698 1.00 91.00 107 TYR A CA 1
ATOM 841 C C . TYR A 1 107 ? 1.024 8.297 7.691 1.00 91.00 107 TYR A C 1
ATOM 843 O O . TYR A 1 107 ? -0.100 7.901 7.373 1.00 91.00 107 TYR A O 1
ATOM 851 N N . SER A 1 108 ? 1.306 8.737 8.909 1.00 92.75 108 SER A N 1
ATOM 852 C CA . SER A 1 108 ? 0.380 8.744 10.026 1.00 92.75 108 SER A CA 1
ATOM 853 C C . SER A 1 108 ? -0.830 9.614 9.720 1.00 92.75 108 SER A C 1
ATOM 855 O O . SER A 1 108 ? -1.973 9.199 9.931 1.00 92.75 108 SER A O 1
ATOM 857 N N . THR A 1 109 ? -0.597 10.797 9.150 1.00 95.56 109 THR A N 1
ATOM 858 C CA . THR A 1 109 ? -1.677 11.715 8.786 1.00 95.56 109 THR A CA 1
ATOM 859 C C . THR A 1 109 ? -2.539 11.161 7.661 1.00 95.56 109 THR A C 1
ATOM 861 O O . THR A 1 109 ? -3.765 11.195 7.776 1.00 95.56 109 THR A O 1
ATOM 864 N N . TYR A 1 110 ? -1.934 10.572 6.628 1.00 95.12 110 TYR A N 1
ATOM 865 C CA . TYR A 1 110 ? -2.655 9.905 5.548 1.00 95.12 110 TYR A CA 1
ATOM 866 C C . TYR A 1 110 ? -3.605 8.836 6.082 1.00 95.12 110 TYR A C 1
ATOM 868 O O . TYR A 1 110 ? -4.820 8.912 5.872 1.00 95.12 110 TYR A O 1
ATOM 876 N N . TYR A 1 111 ? -3.070 7.866 6.826 1.00 95.25 111 TYR A N 1
ATOM 877 C CA . TYR A 1 111 ? -3.857 6.739 7.317 1.00 95.25 111 TYR A CA 1
ATOM 878 C C . TYR A 1 111 ? -4.954 7.189 8.281 1.00 95.25 111 TYR A C 1
ATOM 880 O O . TYR A 1 111 ? -6.081 6.698 8.191 1.00 95.25 111 TYR A O 1
ATOM 888 N N . ALA A 1 112 ? -4.683 8.158 9.158 1.00 95.88 112 ALA A N 1
ATOM 889 C CA . ALA A 1 112 ? -5.686 8.704 10.068 1.00 95.88 112 ALA A CA 1
ATOM 890 C C . ALA A 1 112 ? -6.822 9.423 9.322 1.00 95.88 112 ALA A C 1
ATOM 892 O O . ALA A 1 112 ? -7.999 9.126 9.553 1.00 95.88 112 ALA A O 1
ATOM 893 N N . VAL A 1 113 ? -6.486 10.328 8.396 1.00 95.50 113 VAL A N 1
ATOM 894 C CA . VAL A 1 113 ? -7.465 11.091 7.606 1.00 95.50 113 VAL A CA 1
ATOM 895 C C . VAL A 1 113 ? -8.318 10.153 6.758 1.00 95.50 113 VAL A C 1
ATOM 897 O O . VAL A 1 113 ? -9.547 10.249 6.790 1.00 95.50 113 VAL A O 1
ATOM 900 N N . LYS A 1 114 ? -7.697 9.214 6.033 1.00 93.94 114 LYS A N 1
ATOM 901 C CA . LYS A 1 114 ? -8.425 8.268 5.177 1.00 93.94 114 LYS A CA 1
ATOM 902 C C . LYS A 1 114 ? -9.280 7.307 5.999 1.00 93.94 114 LYS A C 1
ATOM 904 O O . LYS A 1 114 ? -10.424 7.083 5.621 1.00 93.94 114 LYS A O 1
ATOM 909 N N . THR A 1 115 ? -8.803 6.827 7.151 1.00 94.44 115 THR A N 1
ATOM 910 C CA . THR A 1 115 ? -9.615 5.987 8.053 1.00 94.44 115 THR A CA 1
ATOM 911 C C . THR A 1 115 ? -10.844 6.737 8.566 1.00 94.44 115 THR A C 1
ATOM 913 O O . THR A 1 115 ? -11.948 6.202 8.537 1.00 94.44 115 THR A O 1
ATOM 916 N N . LEU A 1 116 ? -10.697 7.991 9.011 1.00 94.38 116 LEU A N 1
ATOM 917 C CA . LEU A 1 116 ? -11.849 8.793 9.438 1.00 94.38 116 LEU A CA 1
ATOM 918 C C . LEU A 1 116 ? -12.824 9.034 8.283 1.00 94.38 116 LEU A C 1
ATOM 920 O O . LEU A 1 116 ? -14.032 8.928 8.493 1.00 94.38 116 LEU A O 1
ATOM 924 N N . GLY A 1 117 ? -12.307 9.273 7.076 1.00 91.38 117 GLY A N 1
ATOM 925 C CA . GLY A 1 117 ? -13.102 9.380 5.854 1.00 91.38 117 GLY A CA 1
ATOM 926 C C . GLY A 1 117 ? -13.932 8.126 5.565 1.00 91.38 117 GLY A C 1
ATOM 927 O O . GLY A 1 117 ? -15.133 8.252 5.330 1.00 91.38 117 GLY A O 1
ATOM 928 N N . LEU A 1 118 ? -13.330 6.932 5.661 1.00 90.00 118 LEU A N 1
ATOM 929 C CA . LEU A 1 118 ? -14.034 5.646 5.521 1.00 90.00 118 LEU A CA 1
ATOM 930 C C . LEU A 1 118 ? -15.182 5.516 6.531 1.00 90.00 118 LEU A C 1
ATOM 932 O O . LEU A 1 118 ? -16.273 5.079 6.185 1.00 90.00 118 LEU A O 1
ATOM 936 N N . LEU A 1 119 ? -14.976 5.994 7.759 1.00 91.50 119 LEU A N 1
ATOM 937 C CA . LEU A 1 119 ? -15.988 5.981 8.819 1.00 91.50 119 LEU A CA 1
ATOM 938 C C . LEU A 1 119 ? -17.012 7.131 8.724 1.00 91.50 119 LEU A C 1
ATOM 940 O O . LEU A 1 119 ? -17.809 7.320 9.648 1.00 91.50 119 LEU A O 1
ATOM 944 N N . GLY A 1 120 ? -16.980 7.941 7.659 1.00 91.56 120 GLY A N 1
ATOM 945 C CA . GLY A 1 120 ? -17.871 9.091 7.475 1.00 91.56 120 GLY A CA 1
ATOM 946 C C . GLY A 1 120 ? -17.632 10.230 8.474 1.00 91.56 120 GLY A C 1
ATOM 947 O O . GLY A 1 120 ? -18.562 10.962 8.823 1.00 91.56 120 GLY A O 1
ATOM 948 N N . ARG A 1 121 ? -16.401 10.370 8.978 1.00 92.69 121 ARG A N 1
ATOM 949 C CA . ARG A 1 121 ? -15.995 11.369 9.978 1.00 92.69 121 ARG A CA 1
ATOM 950 C C . ARG A 1 121 ? -15.004 12.373 9.390 1.00 92.69 121 ARG A C 1
ATOM 952 O O . ARG A 1 121 ? -14.252 12.071 8.472 1.00 92.69 121 ARG A O 1
ATOM 959 N N . SER A 1 122 ? -14.989 13.579 9.955 1.00 91.31 122 SER A N 1
ATOM 960 C CA . SER A 1 122 ? -13.983 14.598 9.630 1.00 91.31 122 SER A CA 1
ATOM 961 C C . SER A 1 122 ? -12.711 14.382 10.452 1.00 91.31 122 SER A C 1
ATOM 963 O O . SER A 1 122 ? -12.801 14.035 11.631 1.00 91.31 122 SER A O 1
ATOM 965 N N . SER A 1 123 ? -11.546 14.624 9.846 1.00 91.44 123 SER A N 1
ATOM 966 C CA . SER A 1 123 ? -10.246 14.601 10.530 1.00 91.44 123 SER A CA 1
ATOM 967 C C . SER A 1 123 ? -10.005 15.820 11.419 1.00 91.44 123 SER A C 1
ATOM 969 O O . SER A 1 123 ? -9.242 15.747 12.376 1.00 91.44 123 SER A O 1
ATOM 971 N N . GLY A 1 124 ? -10.629 16.962 11.112 1.00 89.19 124 GLY A N 1
ATOM 972 C CA . GLY A 1 124 ? -10.300 18.237 11.759 1.00 89.19 124 GLY A CA 1
ATOM 973 C C . GLY A 1 124 ? -8.873 18.733 11.481 1.00 89.19 124 GLY A C 1
ATOM 974 O O . GLY A 1 124 ? -8.454 19.714 12.089 1.00 89.19 124 GLY A O 1
ATOM 975 N N . VAL A 1 125 ? -8.139 18.069 10.583 1.00 93.69 125 VAL A N 1
ATOM 976 C CA . VAL A 1 125 ? -6.825 18.486 10.087 1.00 93.69 125 VAL A CA 1
ATOM 977 C C . VAL A 1 125 ? -7.019 19.390 8.875 1.00 93.69 125 VAL A C 1
ATOM 979 O O . VAL A 1 125 ? -7.764 19.046 7.957 1.00 93.69 125 VAL A O 1
ATOM 982 N N . ASP A 1 126 ? -6.339 20.535 8.873 1.00 95.06 126 ASP A N 1
ATOM 983 C CA . ASP A 1 126 ? -6.141 21.338 7.668 1.00 95.06 126 ASP A CA 1
ATOM 984 C C . ASP A 1 126 ? -5.037 20.680 6.832 1.00 95.06 126 ASP A C 1
ATOM 986 O O . ASP A 1 126 ? -3.846 20.908 7.052 1.00 95.06 126 ASP A O 1
ATOM 990 N N . VAL A 1 127 ? -5.458 19.777 5.945 1.00 94.56 127 VAL A N 1
ATOM 991 C CA . VAL A 1 127 ? -4.564 18.913 5.165 1.00 94.56 127 VAL A CA 1
ATOM 992 C C . VAL A 1 127 ? -3.659 19.732 4.249 1.00 94.56 127 VAL A C 1
ATOM 994 O O . VAL A 1 127 ? -2.477 19.422 4.153 1.00 94.56 127 VAL A O 1
ATOM 997 N N . ASP A 1 128 ? -4.185 20.799 3.646 1.00 93.75 128 ASP A N 1
ATOM 998 C CA . ASP A 1 128 ? -3.425 21.671 2.749 1.00 93.75 128 ASP A CA 1
ATOM 999 C C . ASP A 1 128 ? -2.270 22.336 3.500 1.00 93.75 128 ASP A C 1
ATOM 1001 O O . ASP A 1 128 ? -1.113 22.243 3.093 1.00 93.75 128 ASP A O 1
ATOM 1005 N N . THR A 1 129 ? -2.574 22.953 4.647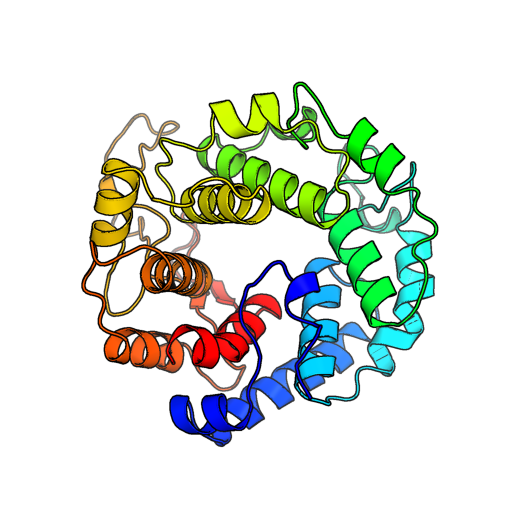 1.00 92.94 129 THR A N 1
ATOM 1006 C CA . THR A 1 129 ? -1.558 23.607 5.482 1.00 92.94 129 THR A CA 1
ATOM 1007 C C . THR A 1 129 ? -0.546 22.601 6.032 1.00 92.94 129 THR A C 1
ATOM 1009 O O . THR A 1 129 ? 0.649 22.891 6.075 1.00 92.94 129 THR A O 1
ATOM 1012 N N . PHE A 1 130 ? -1.004 21.419 6.457 1.00 93.50 130 PHE A N 1
ATOM 1013 C CA . PHE A 1 130 ? -0.123 20.384 6.990 1.00 93.50 130 PHE A CA 1
ATOM 1014 C C . PHE A 1 130 ? 0.846 19.867 5.926 1.00 93.50 130 PHE A C 1
ATOM 1016 O O . PHE A 1 130 ? 2.053 19.911 6.150 1.00 93.50 130 PHE A O 1
ATOM 1023 N N . VAL A 1 131 ? 0.346 19.439 4.763 1.00 92.00 131 VAL A N 1
ATOM 1024 C CA . VAL A 1 131 ? 1.186 18.908 3.678 1.00 92.00 131 VAL A CA 1
ATOM 1025 C C . VAL A 1 131 ? 2.181 19.965 3.200 1.00 92.00 131 VAL A C 1
ATOM 1027 O O . VAL A 1 131 ? 3.360 19.655 3.071 1.00 92.00 131 VAL A O 1
ATOM 1030 N N . ALA A 1 132 ? 1.754 21.223 3.056 1.00 89.38 132 ALA A N 1
ATOM 1031 C CA . ALA A 1 132 ? 2.653 22.324 2.711 1.00 89.38 132 ALA A CA 1
ATOM 1032 C C . ALA A 1 132 ? 3.768 22.549 3.752 1.00 89.38 132 ALA A C 1
ATOM 1034 O O . ALA A 1 132 ? 4.863 22.961 3.393 1.00 89.38 132 ALA A O 1
ATOM 1035 N N . SER A 1 133 ? 3.524 22.277 5.041 1.00 88.44 133 SER A N 1
ATOM 1036 C CA . SER A 1 133 ? 4.559 22.397 6.084 1.00 88.44 133 SER A CA 1
ATOM 1037 C C . SER A 1 133 ? 5.568 21.248 6.107 1.00 88.44 133 SER A C 1
ATOM 1039 O O . SER A 1 133 ? 6.613 21.383 6.733 1.00 88.44 133 SER A O 1
ATOM 1041 N N . GLN A 1 134 ? 5.234 20.124 5.472 1.00 87.44 134 GLN A N 1
ATOM 1042 C CA . GLN A 1 134 ? 6.096 18.945 5.360 1.00 87.44 134 GLN A CA 1
ATOM 1043 C C . GLN A 1 134 ? 6.907 18.956 4.058 1.00 87.44 134 GLN A C 1
ATOM 1045 O O . GLN A 1 134 ? 7.669 18.025 3.813 1.00 87.44 134 GLN A O 1
ATOM 1050 N N . GLN A 1 135 ? 6.696 19.967 3.208 1.00 84.56 135 GLN A N 1
ATOM 1051 C CA . GLN A 1 135 ? 7.411 20.120 1.953 1.00 84.56 135 GLN A CA 1
ATOM 1052 C C . GLN A 1 135 ? 8.734 20.844 2.167 1.00 84.56 135 GLN A C 1
ATOM 1054 O O . GLN A 1 135 ? 8.744 21.981 2.644 1.00 84.56 135 GLN A O 1
ATOM 1059 N N . ASP A 1 136 ? 9.819 20.211 1.737 1.00 77.56 136 ASP A N 1
ATOM 1060 C CA . ASP A 1 136 ? 11.116 20.850 1.545 1.00 77.56 136 ASP A CA 1
ATOM 1061 C C . ASP A 1 136 ? 11.609 20.576 0.124 1.00 77.56 136 ASP A C 1
ATOM 1063 O O . ASP A 1 136 ? 11.608 19.433 -0.332 1.00 77.56 136 ASP A O 1
ATOM 1067 N N . ASP A 1 137 ? 11.924 21.641 -0.615 1.00 67.19 137 ASP A N 1
ATOM 1068 C CA . ASP A 1 137 ? 12.267 21.592 -2.044 1.00 67.19 137 ASP A CA 1
ATOM 1069 C C . ASP A 1 137 ? 11.309 20.720 -2.900 1.00 67.19 137 ASP A C 1
ATOM 1071 O O . ASP A 1 137 ? 11.724 20.043 -3.834 1.00 67.19 137 ASP A O 1
ATOM 1075 N N . GLY A 1 138 ? 10.005 20.728 -2.585 1.00 62.22 138 GLY A N 1
ATOM 1076 C CA . GLY A 1 138 ? 8.951 19.970 -3.286 1.00 62.22 138 GLY A CA 1
ATOM 1077 C C . GLY A 1 138 ? 8.778 18.519 -2.824 1.00 62.22 138 GLY A C 1
ATOM 1078 O O . GLY A 1 138 ? 7.750 17.901 -3.102 1.00 62.22 138 GLY A O 1
ATOM 1079 N N . TYR A 1 139 ? 9.720 17.982 -2.052 1.00 68.56 139 TYR A N 1
ATOM 1080 C CA . TYR A 1 139 ? 9.600 16.661 -1.451 1.00 68.56 139 TYR A CA 1
ATOM 1081 C C . TYR A 1 139 ? 8.854 16.699 -0.133 1.00 68.56 139 TYR A C 1
ATOM 1083 O O . TYR A 1 139 ? 9.004 17.616 0.662 1.00 68.56 139 TYR A O 1
ATOM 1091 N N . ILE A 1 140 ? 8.075 15.652 0.117 1.00 76.31 140 ILE A N 1
ATOM 1092 C CA . ILE A 1 140 ? 7.370 15.462 1.378 1.00 76.31 140 ILE A CA 1
ATOM 1093 C C . ILE A 1 140 ? 8.176 14.479 2.213 1.00 76.31 140 ILE A C 1
ATOM 1095 O O . ILE A 1 140 ? 8.110 13.268 1.984 1.00 76.31 140 ILE A O 1
ATOM 1099 N N . TYR A 1 141 ? 8.981 14.997 3.135 1.00 69.81 141 TYR A N 1
ATOM 1100 C CA . TYR A 1 141 ? 9.958 14.183 3.844 1.00 69.81 141 TYR A CA 1
ATOM 1101 C C . TYR A 1 141 ? 10.482 14.879 5.115 1.00 69.81 141 TYR A C 1
ATOM 1103 O O . TYR A 1 141 ? 10.610 16.098 5.167 1.00 69.81 141 TYR A O 1
ATOM 1111 N N . ASN A 1 142 ? 10.785 14.094 6.156 1.00 65.38 142 ASN A N 1
ATOM 1112 C CA . ASN A 1 142 ? 11.366 14.587 7.406 1.00 65.38 142 ASN A CA 1
ATOM 1113 C C . ASN A 1 142 ? 12.899 14.466 7.377 1.00 65.38 142 ASN A C 1
ATOM 1115 O O . ASN A 1 142 ? 13.425 13.377 7.617 1.00 65.38 142 ASN A O 1
ATOM 1119 N N . GLU A 1 143 ? 13.598 15.586 7.147 1.00 58.31 143 GLU A N 1
ATOM 1120 C CA . GLU A 1 143 ? 15.066 15.682 7.044 1.00 58.31 143 GLU A CA 1
ATOM 1121 C C . GLU A 1 143 ? 15.858 14.969 8.145 1.00 58.31 143 GLU A C 1
ATOM 1123 O O . GLU A 1 143 ? 16.935 14.414 7.881 1.00 58.31 143 GLU A O 1
ATOM 1128 N N . GLU A 1 144 ? 15.328 14.917 9.366 1.00 58.84 144 GLU A N 1
ATOM 1129 C CA . GLU A 1 144 ? 16.018 14.315 10.503 1.00 58.84 144 GLU A CA 1
ATOM 1130 C C . GLU A 1 144 ? 16.169 12.791 10.366 1.00 58.84 144 GLU A C 1
ATOM 1132 O O . GLU A 1 144 ? 17.096 12.211 10.943 1.00 58.84 144 GLU A O 1
ATOM 1137 N N . TRP A 1 145 ? 15.314 12.134 9.572 1.00 53.12 145 TRP A N 1
ATOM 1138 C CA . TRP A 1 145 ? 15.298 10.676 9.418 1.00 53.12 145 TRP A CA 1
ATOM 1139 C C . TRP A 1 145 ? 16.369 10.162 8.434 1.00 53.12 145 TRP A C 1
ATOM 1141 O O . TRP A 1 145 ? 16.925 9.083 8.661 1.00 53.12 145 TRP A O 1
ATOM 1151 N N . SER A 1 146 ? 16.757 10.943 7.415 1.00 50.28 146 SER A N 1
ATOM 1152 C CA . SER A 1 146 ? 17.761 10.584 6.375 1.00 50.28 146 SER A CA 1
ATOM 1153 C C . SER A 1 146 ? 19.082 10.146 6.969 1.00 50.28 146 SER A C 1
ATOM 1155 O O . SER A 1 146 ? 19.679 9.178 6.513 1.00 50.28 146 SER A O 1
ATOM 1157 N N . ASN A 1 147 ? 19.520 10.816 8.036 1.00 45.75 147 ASN A N 1
ATOM 1158 C CA . ASN A 1 147 ? 20.801 10.549 8.684 1.00 45.75 147 ASN A CA 1
ATOM 1159 C C . ASN A 1 147 ? 20.884 9.139 9.297 1.00 45.75 147 ASN A C 1
ATOM 1161 O O . ASN A 1 147 ? 21.943 8.737 9.781 1.00 45.75 147 ASN A O 1
ATOM 1165 N N . THR A 1 148 ? 19.772 8.401 9.320 1.00 50.03 148 THR A N 1
ATOM 1166 C CA . THR A 1 148 ? 19.663 7.070 9.923 1.00 50.03 148 THR A CA 1
ATOM 1167 C C . THR A 1 148 ? 19.185 5.984 8.961 1.00 50.03 148 THR A C 1
ATOM 1169 O O . THR A 1 148 ? 19.232 4.804 9.320 1.00 50.03 148 THR A O 1
ATOM 1172 N N . ILE A 1 149 ? 18.760 6.345 7.746 1.00 55.34 149 ILE A N 1
ATOM 1173 C CA . ILE A 1 149 ? 18.146 5.423 6.787 1.00 55.34 149 ILE A CA 1
ATOM 1174 C C . ILE A 1 149 ? 19.153 5.103 5.670 1.00 55.34 149 ILE A C 1
ATOM 1176 O O . ILE A 1 149 ? 19.765 6.016 5.122 1.00 55.34 149 ILE A O 1
ATOM 1180 N N . PRO A 1 150 ? 19.353 3.820 5.308 1.00 57.59 150 PRO A N 1
ATOM 1181 C CA . PRO A 1 150 ? 20.140 3.464 4.129 1.00 57.59 150 PRO A CA 1
ATOM 1182 C C . PRO A 1 150 ? 19.581 4.120 2.857 1.00 57.59 150 PRO A C 1
ATOM 1184 O O . PRO A 1 150 ? 18.372 4.076 2.646 1.00 57.59 150 PRO A O 1
ATOM 1187 N N . GLU A 1 151 ? 20.451 4.643 1.991 1.00 63.53 151 GLU A N 1
ATOM 1188 C CA . GLU A 1 151 ? 20.099 5.414 0.779 1.00 63.53 151 GLU A CA 1
ATOM 1189 C C . GLU A 1 151 ? 19.004 4.752 -0.082 1.00 63.53 151 GLU A C 1
ATOM 1191 O O . GLU A 1 151 ? 18.011 5.374 -0.438 1.00 63.53 151 GLU A O 1
ATOM 1196 N N . TYR A 1 152 ? 19.067 3.436 -0.287 1.00 62.06 152 TYR A N 1
ATOM 1197 C CA . TYR A 1 152 ? 18.045 2.716 -1.058 1.00 62.06 152 TYR A CA 1
ATOM 1198 C C . TYR A 1 152 ? 16.648 2.651 -0.402 1.00 62.06 152 TYR A C 1
ATOM 1200 O O . TYR A 1 152 ? 15.630 2.542 -1.088 1.00 62.06 152 TYR A O 1
ATOM 1208 N N . ARG A 1 153 ? 16.564 2.671 0.937 1.00 68.94 153 ARG A N 1
ATOM 1209 C CA . ARG A 1 153 ? 15.269 2.745 1.645 1.00 68.94 153 ARG A CA 1
ATOM 1210 C C . ARG A 1 153 ? 14.714 4.157 1.603 1.00 68.94 153 ARG A C 1
ATOM 1212 O O . ARG A 1 153 ? 13.502 4.322 1.501 1.00 68.94 153 ARG A O 1
ATOM 1219 N N . PHE A 1 154 ? 15.607 5.138 1.642 1.00 75.69 154 PHE A N 1
ATOM 1220 C CA . PHE A 1 154 ? 15.261 6.545 1.571 1.00 75.69 154 PHE A CA 1
ATOM 1221 C C . PHE A 1 154 ? 14.485 6.860 0.286 1.00 75.69 154 PHE A C 1
ATOM 1223 O O . PHE A 1 154 ? 13.394 7.413 0.368 1.00 75.69 154 PHE A O 1
ATOM 1230 N N . ASP A 1 155 ? 14.946 6.381 -0.872 1.00 79.69 155 ASP A N 1
ATOM 1231 C CA . ASP A 1 155 ? 14.257 6.586 -2.155 1.00 79.69 155 ASP A CA 1
ATOM 1232 C C . ASP A 1 155 ? 12.831 6.028 -2.208 1.00 79.69 155 ASP A C 1
ATOM 1234 O O . ASP A 1 155 ? 11.926 6.639 -2.789 1.00 79.69 155 ASP A O 1
ATOM 1238 N N . SER A 1 156 ? 12.634 4.852 -1.610 1.00 84.06 156 SER A N 1
ATOM 1239 C CA . SER A 1 156 ? 11.331 4.188 -1.541 1.00 84.06 156 SER A CA 1
ATOM 1240 C C . SER A 1 156 ? 10.373 4.970 -0.645 1.00 84.06 156 SER A C 1
ATOM 1242 O O . SER A 1 156 ? 9.227 5.222 -1.019 1.00 84.06 156 SER A O 1
ATOM 1244 N N . GLU A 1 157 ? 10.853 5.370 0.535 1.00 83.56 157 GLU A N 1
ATOM 1245 C CA . GLU A 1 157 ? 10.067 6.107 1.522 1.00 83.56 157 GLU A C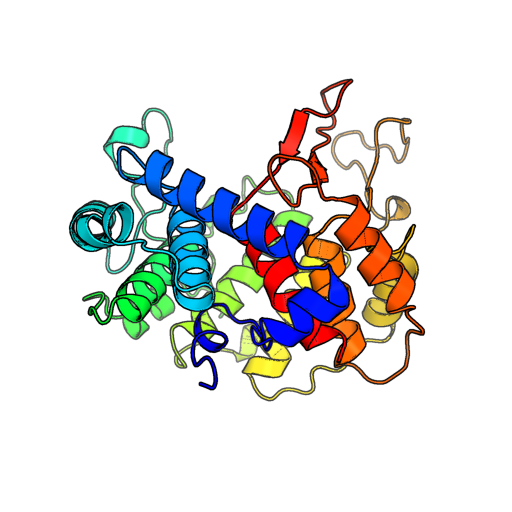A 1
ATOM 1246 C C . GLU A 1 157 ? 9.727 7.521 1.051 1.00 83.56 157 GLU A C 1
ATOM 1248 O O . GLU A 1 157 ? 8.605 7.974 1.269 1.00 83.56 157 GLU A O 1
ATOM 1253 N N . LEU A 1 158 ? 10.663 8.196 0.381 1.00 85.56 158 LEU A N 1
ATOM 1254 C CA . LEU A 1 158 ? 10.477 9.519 -0.208 1.00 85.56 158 LEU A CA 1
ATOM 1255 C C . LEU A 1 158 ? 9.321 9.505 -1.214 1.00 85.56 158 LEU A C 1
ATOM 1257 O O . LEU A 1 158 ? 8.345 10.239 -1.064 1.00 85.56 158 LEU A O 1
ATOM 1261 N N . ARG A 1 159 ? 9.383 8.609 -2.207 1.00 88.56 159 ARG A N 1
ATOM 1262 C CA . ARG A 1 159 ? 8.355 8.496 -3.257 1.00 88.56 159 ARG A CA 1
ATOM 1263 C C . ARG A 1 159 ? 7.012 8.048 -2.692 1.00 88.56 159 ARG A C 1
ATOM 1265 O O . ARG A 1 159 ? 5.968 8.544 -3.113 1.00 88.56 159 ARG A O 1
ATOM 1272 N N . GLN A 1 160 ? 7.019 7.156 -1.705 1.00 89.50 160 GLN A N 1
ATOM 1273 C CA . GLN A 1 160 ? 5.790 6.762 -1.030 1.00 89.50 160 GLN A CA 1
ATOM 1274 C C . GLN A 1 160 ? 5.146 7.950 -0.301 1.00 89.50 160 GLN A C 1
ATOM 1276 O O . GLN A 1 160 ? 3.954 8.187 -0.485 1.00 89.50 160 GLN A O 1
ATOM 1281 N N . GLN A 1 161 ? 5.901 8.732 0.477 1.00 89.50 161 GLN A N 1
ATOM 1282 C CA . GLN A 1 161 ? 5.362 9.904 1.182 1.00 89.50 161 GLN A CA 1
ATOM 1283 C C . GLN A 1 161 ? 4.855 10.983 0.229 1.00 89.50 161 GLN A C 1
ATOM 1285 O O . GLN A 1 161 ? 3.777 11.532 0.459 1.00 89.50 161 GLN A O 1
ATOM 1290 N N . VAL A 1 162 ? 5.570 11.229 -0.870 1.00 90.44 162 VAL A N 1
ATOM 1291 C CA . VAL A 1 162 ? 5.111 12.128 -1.935 1.00 90.44 162 VAL A CA 1
ATOM 1292 C C . VAL A 1 162 ? 3.760 11.672 -2.488 1.00 90.44 162 VAL A C 1
ATOM 1294 O O . VAL A 1 162 ? 2.820 12.467 -2.524 1.00 90.44 162 VAL A O 1
ATOM 1297 N N . LEU A 1 163 ? 3.614 10.390 -2.846 1.00 91.12 163 LEU A N 1
ATOM 1298 C CA . LEU A 1 163 ? 2.336 9.855 -3.325 1.00 91.12 163 LEU A CA 1
ATOM 1299 C C . LEU A 1 163 ? 1.222 10.015 -2.281 1.00 91.12 163 LEU A C 1
ATOM 1301 O O . LEU A 1 163 ? 0.114 10.422 -2.624 1.00 91.12 163 LEU A O 1
ATOM 1305 N N . LEU A 1 164 ? 1.489 9.713 -1.008 1.00 92.31 164 LEU A N 1
ATOM 1306 C CA . LEU A 1 164 ? 0.494 9.869 0.059 1.00 92.31 164 LEU A CA 1
ATOM 1307 C C . LEU A 1 164 ? 0.079 11.335 0.249 1.00 92.31 164 LEU A C 1
ATOM 1309 O O . LEU A 1 164 ? -1.100 11.608 0.476 1.00 92.31 164 LEU A O 1
ATOM 1313 N N . GLY A 1 165 ? 1.015 12.275 0.125 1.00 92.25 165 GLY A N 1
ATOM 1314 C CA . GLY A 1 165 ? 0.729 13.707 0.151 1.00 92.25 165 GLY A CA 1
ATOM 1315 C C . GLY A 1 165 ? -0.142 14.165 -1.018 1.00 92.25 165 GLY A C 1
ATOM 1316 O O . GLY A 1 165 ? -1.142 14.843 -0.794 1.00 92.25 165 GLY A O 1
ATOM 1317 N N . LEU A 1 166 ? 0.166 13.718 -2.237 1.00 91.56 166 LEU A N 1
ATOM 1318 C CA . LEU A 1 166 ? -0.650 13.976 -3.432 1.00 91.56 166 LEU A CA 1
ATOM 1319 C C . LEU A 1 166 ? -2.072 13.40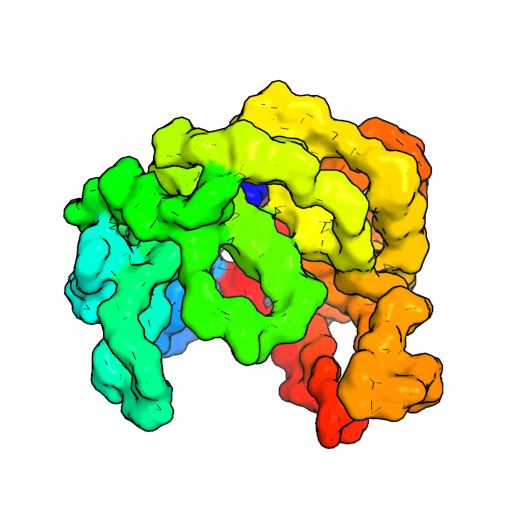9 -3.297 1.00 91.56 166 LEU A C 1
ATOM 1321 O O . LEU A 1 166 ? -3.062 14.051 -3.625 1.00 91.56 166 LEU A O 1
ATOM 1325 N N . LEU A 1 167 ? -2.206 12.219 -2.712 1.00 91.62 167 LEU A N 1
ATOM 1326 C CA . LEU A 1 167 ? -3.513 11.620 -2.436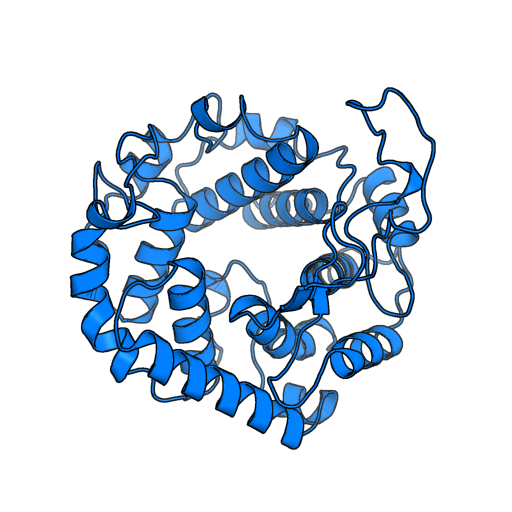 1.00 91.62 167 LEU A CA 1
ATOM 1327 C C . LEU A 1 167 ? -4.280 12.320 -1.297 1.00 91.62 167 LEU A C 1
ATOM 1329 O O . LEU A 1 167 ? -5.476 12.056 -1.105 1.00 91.62 167 LEU A O 1
ATOM 1333 N N . LEU A 1 168 ? -3.613 13.153 -0.498 1.00 92.00 168 LEU A N 1
ATOM 1334 C CA . LEU A 1 168 ? -4.218 13.965 0.557 1.00 92.00 168 LEU A CA 1
ATOM 1335 C C . LEU A 1 168 ? -4.693 15.324 0.038 1.00 92.00 168 LEU A C 1
ATOM 1337 O O . LEU A 1 168 ? -5.747 15.784 0.482 1.00 92.00 168 LEU A O 1
ATOM 1341 N N . THR A 1 169 ? -3.939 15.951 -0.864 1.00 91.31 169 THR A N 1
ATOM 1342 C CA . THR A 1 169 ? -4.214 17.294 -1.385 1.00 91.31 169 THR A CA 1
ATOM 1343 C C . THR A 1 169 ? -3.630 17.506 -2.781 1.00 91.31 169 THR A C 1
ATOM 1345 O O . THR A 1 169 ? -2.557 17.001 -3.099 1.00 91.31 169 THR A O 1
ATOM 1348 N N . ASP A 1 170 ? -4.297 18.353 -3.566 1.00 87.75 170 ASP A N 1
ATOM 1349 C CA . ASP A 1 170 ? -3.806 18.842 -4.858 1.00 87.75 170 ASP A CA 1
ATOM 1350 C C . ASP A 1 170 ? -2.758 19.971 -4.706 1.00 87.75 170 ASP A C 1
ATOM 1352 O O . ASP A 1 170 ? -2.169 20.415 -5.689 1.00 87.75 170 ASP A O 1
ATOM 1356 N N . ASN A 1 171 ? -2.524 20.476 -3.487 1.00 87.25 171 ASN A N 1
ATOM 1357 C CA . ASN A 1 171 ? -1.622 21.602 -3.206 1.00 87.25 171 ASN A CA 1
ATOM 1358 C C . ASN A 1 171 ? -0.177 21.151 -2.939 1.00 87.25 171 ASN A C 1
ATOM 1360 O O . ASN A 1 171 ? 0.449 21.567 -1.960 1.00 87.25 171 ASN A O 1
ATOM 1364 N N . VAL A 1 172 ? 0.353 20.283 -3.796 1.00 87.94 172 VAL A N 1
ATOM 1365 C CA . VAL A 1 172 ? 1.757 19.858 -3.750 1.00 87.94 172 VAL A CA 1
ATOM 1366 C C . VAL A 1 172 ? 2.540 20.550 -4.856 1.00 87.94 172 VAL A C 1
ATOM 1368 O O . VAL A 1 172 ? 2.079 20.595 -5.994 1.00 87.94 172 VAL A O 1
ATOM 1371 N N . ASP A 1 173 ? 3.716 21.099 -4.535 1.00 87.06 173 ASP A N 1
ATOM 1372 C CA . ASP A 1 173 ? 4.643 21.576 -5.564 1.00 87.06 173 ASP A CA 1
ATOM 1373 C C . ASP A 1 173 ? 5.294 20.378 -6.267 1.00 87.06 173 ASP A C 1
ATOM 1375 O O . ASP A 1 173 ? 6.154 19.698 -5.712 1.00 87.06 173 ASP A O 1
ATOM 1379 N N . THR A 1 174 ? 4.835 20.092 -7.483 1.00 85.88 174 THR A N 1
ATOM 1380 C CA . THR A 1 174 ? 5.221 18.899 -8.242 1.00 85.88 174 THR A CA 1
ATOM 1381 C C . THR A 1 174 ? 6.449 19.092 -9.119 1.00 85.88 174 THR A C 1
ATOM 1383 O O . THR A 1 174 ? 6.989 18.100 -9.606 1.00 85.88 174 THR A O 1
ATOM 1386 N N . ASP A 1 175 ? 6.891 20.329 -9.356 1.00 84.81 175 ASP A N 1
ATOM 1387 C CA . ASP A 1 175 ? 7.982 20.599 -10.301 1.00 84.81 175 ASP A CA 1
ATOM 1388 C C . ASP A 1 175 ? 9.298 19.902 -9.891 1.00 84.81 175 ASP A C 1
ATOM 1390 O O . ASP A 1 175 ? 9.914 19.262 -10.751 1.00 84.81 175 ASP A O 1
ATOM 1394 N N . PRO A 1 176 ? 9.722 19.936 -8.609 1.00 81.75 176 PRO A N 1
ATOM 1395 C CA . PRO A 1 176 ? 10.919 19.220 -8.163 1.00 81.75 176 PRO A CA 1
ATOM 1396 C C . PRO A 1 176 ? 10.746 17.700 -8.191 1.00 81.75 176 PRO A C 1
ATOM 1398 O O . PRO A 1 176 ? 11.657 16.987 -8.600 1.00 81.75 176 PRO A O 1
ATOM 1401 N N . ILE A 1 177 ? 9.550 17.212 -7.841 1.00 80.94 177 ILE A N 1
ATOM 1402 C CA . ILE A 1 177 ? 9.218 15.781 -7.831 1.00 80.94 177 ILE A CA 1
ATOM 1403 C C . ILE A 1 177 ? 9.410 15.182 -9.225 1.00 80.94 177 ILE A C 1
ATOM 1405 O O . ILE A 1 177 ? 10.051 14.146 -9.373 1.00 80.94 177 ILE A O 1
ATOM 1409 N N . VAL A 1 178 ? 8.864 15.833 -10.258 1.00 83.44 178 VAL A N 1
ATOM 1410 C CA . VAL A 1 178 ? 8.884 15.331 -11.642 1.00 83.44 178 VAL A CA 1
ATOM 1411 C C . VAL A 1 178 ? 10.304 15.217 -12.197 1.00 83.44 178 VAL A C 1
ATOM 1413 O O . VAL A 1 178 ? 10.555 14.357 -13.040 1.00 83.44 178 VAL A O 1
ATOM 1416 N N . ALA A 1 179 ? 11.238 16.046 -11.727 1.00 82.00 179 ALA A N 1
ATOM 1417 C CA . ALA A 1 179 ? 12.611 16.061 -12.221 1.00 82.00 179 ALA A CA 1
ATOM 1418 C C . ALA A 1 179 ? 13.427 14.808 -11.843 1.00 82.00 179 ALA A C 1
ATOM 1420 O O . ALA A 1 179 ? 14.436 14.549 -12.498 1.00 82.00 179 ALA A O 1
ATOM 1421 N N . GLU A 1 180 ? 13.003 14.030 -10.840 1.00 81.62 180 GLU A N 1
ATOM 1422 C CA . GLU A 1 180 ? 13.787 12.909 -10.284 1.00 81.62 180 GLU A CA 1
ATOM 1423 C C . GLU A 1 180 ? 12.980 11.596 -10.179 1.00 81.62 180 GLU A C 1
ATOM 1425 O O . GLU A 1 180 ? 13.299 10.695 -9.397 1.00 81.62 180 GLU A O 1
ATOM 1430 N N . LEU A 1 181 ? 11.908 11.451 -10.968 1.00 83.06 181 LEU A N 1
ATOM 1431 C CA . LEU A 1 181 ? 11.100 10.223 -10.952 1.00 83.06 181 LEU A CA 1
ATOM 1432 C C . LEU A 1 181 ? 11.797 9.019 -11.605 1.00 83.06 181 LEU A C 1
ATOM 1434 O O . LEU A 1 181 ? 11.397 7.888 -11.319 1.00 83.06 181 LEU A O 1
ATOM 1438 N N . ASP A 1 182 ? 12.796 9.241 -12.459 1.00 79.75 182 ASP A N 1
ATOM 1439 C CA . ASP A 1 182 ? 13.460 8.221 -13.285 1.00 79.75 182 ASP A CA 1
ATOM 1440 C C . ASP A 1 182 ? 14.659 7.538 -12.577 1.00 79.75 182 ASP A C 1
ATOM 1442 O O . ASP A 1 182 ? 15.036 7.916 -11.473 1.00 79.75 182 ASP A O 1
ATOM 1446 N N . GLU A 1 183 ? 15.254 6.527 -13.230 1.00 70.94 183 GLU A N 1
ATOM 1447 C CA . GLU A 1 183 ? 16.527 5.867 -12.846 1.00 70.94 183 GLU A CA 1
ATOM 1448 C C . GLU A 1 183 ? 16.524 5.123 -11.491 1.00 70.94 183 GLU A C 1
ATOM 1450 O O . GLU A 1 183 ? 17.476 5.164 -10.716 1.00 70.94 183 GLU A O 1
ATOM 1455 N N . ASN A 1 184 ? 15.456 4.373 -11.210 1.00 79.12 184 ASN A N 1
ATOM 1456 C CA . ASN A 1 184 ? 15.312 3.634 -9.954 1.00 79.12 184 ASN A CA 1
ATOM 1457 C C . ASN A 1 184 ? 15.889 2.205 -10.020 1.00 79.12 184 ASN A C 1
ATOM 1459 O O . ASN A 1 184 ? 15.570 1.426 -10.921 1.00 79.12 184 ASN A O 1
ATOM 1463 N N . GLU A 1 185 ? 16.663 1.809 -9.005 1.00 76.06 185 GLU A N 1
ATOM 1464 C CA . GLU A 1 185 ? 17.268 0.464 -8.929 1.00 76.06 185 GLU A CA 1
ATOM 1465 C C . GLU A 1 185 ? 16.377 -0.600 -8.259 1.00 76.06 185 GLU A C 1
ATOM 1467 O O . GLU A 1 185 ? 16.596 -1.805 -8.432 1.00 76.06 185 GLU A O 1
ATOM 1472 N N . PHE A 1 186 ? 15.370 -0.167 -7.495 1.00 86.06 186 PHE A N 1
ATOM 1473 C CA . PHE A 1 186 ? 14.492 -1.018 -6.688 1.00 86.06 186 PHE A CA 1
ATOM 1474 C C . PHE A 1 186 ? 13.055 -0.973 -7.213 1.00 86.06 186 PHE A C 1
ATOM 1476 O O . PHE A 1 186 ? 12.598 0.036 -7.746 1.00 86.06 186 PHE A O 1
ATOM 1483 N N . LEU A 1 187 ? 12.306 -2.055 -7.026 1.00 89.81 187 LEU A N 1
ATOM 1484 C CA . LEU A 1 187 ? 10.945 -2.175 -7.541 1.00 89.81 187 LEU A CA 1
ATOM 1485 C C . LEU A 1 187 ? 9.949 -1.225 -6.872 1.00 89.81 187 LEU A C 1
ATOM 1487 O O . LEU A 1 187 ? 9.105 -0.641 -7.547 1.00 89.81 187 LEU A O 1
ATOM 1491 N N . THR A 1 188 ? 10.030 -1.070 -5.554 1.00 90.75 188 THR A N 1
ATOM 1492 C CA . THR A 1 188 ? 9.146 -0.185 -4.790 1.00 90.75 188 THR A CA 1
ATOM 1493 C C . THR A 1 188 ? 9.233 1.279 -5.250 1.00 90.75 188 THR A C 1
ATOM 1495 O O . THR A 1 188 ? 8.180 1.869 -5.500 1.00 90.75 188 THR A O 1
ATOM 1498 N N . PRO A 1 189 ? 10.421 1.892 -5.431 1.00 89.88 189 PRO A N 1
ATOM 1499 C CA . PRO A 1 189 ? 10.502 3.249 -5.961 1.00 89.88 189 PRO A CA 1
ATOM 1500 C C . PRO A 1 189 ? 10.086 3.331 -7.435 1.00 89.88 189 PRO A C 1
ATOM 1502 O O . PRO A 1 189 ? 9.380 4.279 -7.768 1.00 89.88 189 PRO A O 1
ATOM 1505 N N . ILE A 1 190 ? 10.379 2.328 -8.286 1.00 91.25 190 ILE A N 1
ATOM 1506 C CA . ILE A 1 190 ? 9.817 2.267 -9.658 1.00 91.25 190 ILE A CA 1
ATOM 1507 C C . ILE A 1 190 ? 8.286 2.354 -9.601 1.00 91.25 190 ILE A C 1
ATOM 1509 O O . ILE A 1 190 ? 7.672 3.146 -10.316 1.00 91.25 190 ILE A O 1
ATOM 1513 N N . TYR A 1 191 ? 7.666 1.564 -8.722 1.00 92.44 191 TYR A N 1
ATOM 1514 C CA . TYR A 1 191 ? 6.218 1.537 -8.550 1.00 92.44 191 TYR A CA 1
ATOM 1515 C C . TYR A 1 191 ? 5.656 2.878 -8.090 1.00 92.44 191 TYR A C 1
ATOM 1517 O O . TYR A 1 191 ? 4.710 3.382 -8.695 1.00 92.44 191 TYR A O 1
ATOM 1525 N N . TYR A 1 192 ? 6.226 3.490 -7.053 1.00 91.69 192 TYR A N 1
ATOM 1526 C CA . TYR A 1 192 ? 5.717 4.772 -6.572 1.00 91.69 192 TYR A CA 1
ATOM 1527 C C . TYR A 1 192 ? 5.969 5.910 -7.561 1.00 91.69 192 TYR A C 1
ATOM 1529 O O . TYR A 1 192 ? 5.063 6.714 -7.761 1.00 91.69 192 TYR A O 1
ATOM 1537 N N . SER A 1 193 ? 7.106 5.937 -8.262 1.00 91.88 193 SER A N 1
ATOM 1538 C CA . SER A 1 193 ? 7.326 6.877 -9.368 1.00 91.88 193 SER A CA 1
ATOM 1539 C C . SER A 1 193 ? 6.284 6.699 -10.471 1.00 91.88 193 SER A C 1
ATOM 1541 O O . SER A 1 193 ? 5.673 7.670 -10.912 1.00 91.88 193 SER A O 1
ATOM 1543 N N . TRP A 1 194 ? 6.025 5.459 -10.893 1.00 91.69 194 TRP A N 1
ATOM 1544 C CA . TRP A 1 194 ? 4.983 5.134 -11.870 1.00 91.69 194 TRP A CA 1
ATOM 1545 C C . TRP A 1 194 ? 3.600 5.642 -11.428 1.00 91.69 194 TRP A C 1
ATOM 1547 O O . TRP A 1 194 ? 2.889 6.282 -12.206 1.00 91.69 194 TRP A O 1
ATOM 1557 N N . ARG A 1 195 ? 3.248 5.449 -10.152 1.00 91.06 195 ARG A N 1
ATOM 1558 C CA . ARG A 1 195 ? 1.988 5.944 -9.578 1.00 91.06 195 ARG A CA 1
ATOM 1559 C C . ARG A 1 195 ? 1.913 7.458 -9.484 1.00 91.06 195 ARG A C 1
ATOM 1561 O O . ARG A 1 195 ? 0.848 8.003 -9.757 1.00 91.06 195 ARG A O 1
ATOM 1568 N N . ILE A 1 196 ? 3.006 8.130 -9.130 1.00 91.25 196 ILE A N 1
ATOM 1569 C CA . ILE A 1 196 ? 3.074 9.595 -9.120 1.00 91.25 196 ILE A CA 1
ATOM 1570 C C . ILE A 1 196 ? 2.844 10.128 -10.536 1.00 91.25 196 ILE A C 1
ATOM 1572 O O . ILE A 1 196 ? 1.985 10.989 -10.708 1.00 91.25 196 ILE A O 1
ATOM 1576 N N . ARG A 1 197 ? 3.516 9.571 -11.559 1.00 90.94 197 ARG A N 1
ATOM 1577 C CA . ARG A 1 197 ? 3.293 9.960 -12.966 1.00 90.94 197 ARG A CA 1
ATOM 1578 C C . ARG A 1 197 ? 1.817 9.824 -13.345 1.00 90.94 197 ARG A C 1
ATOM 1580 O O . ARG A 1 197 ? 1.215 10.793 -13.795 1.00 90.94 197 ARG A O 1
ATOM 1587 N N . LYS A 1 198 ? 1.208 8.667 -13.053 1.00 89.19 198 LYS A N 1
ATOM 1588 C CA . LYS A 1 198 ? -0.217 8.411 -13.321 1.00 89.19 198 LYS A CA 1
ATOM 1589 C C . LYS A 1 198 ? -1.142 9.390 -12.588 1.00 89.19 198 LYS A C 1
ATOM 1591 O O . LYS A 1 198 ? -2.095 9.884 -13.180 1.00 89.19 198 LYS A O 1
ATOM 1596 N N . HIS A 1 199 ? -0.870 9.680 -11.316 1.00 89.31 199 HIS A N 1
ATOM 1597 C CA . HIS A 1 199 ? -1.674 10.608 -10.516 1.00 89.31 199 HIS A CA 1
ATOM 1598 C C . HIS A 1 199 ? -1.603 12.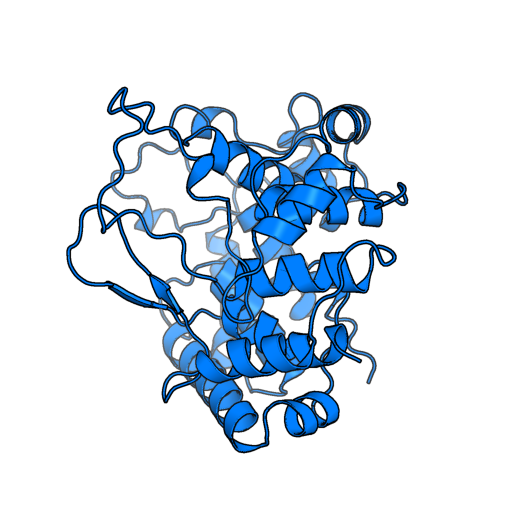049 -11.044 1.00 89.31 199 HIS A C 1
ATOM 1600 O O . HIS A 1 199 ? -2.608 12.753 -11.039 1.00 89.31 199 HIS A O 1
ATOM 1606 N N . LEU A 1 200 ? -0.434 12.465 -11.536 1.00 90.12 200 LEU A N 1
ATOM 1607 C CA . LEU A 1 200 ? -0.189 13.797 -12.094 1.00 90.12 200 LEU A CA 1
ATOM 1608 C C . LEU A 1 200 ? -0.578 13.936 -13.577 1.00 90.12 200 LEU A C 1
ATOM 1610 O O . LEU A 1 200 ? -0.296 14.972 -14.176 1.00 90.12 200 LEU A O 1
ATOM 1614 N N . ASP A 1 201 ? -1.206 12.916 -14.174 1.00 89.56 201 ASP A N 1
ATOM 1615 C CA . ASP A 1 201 ? -1.532 12.862 -15.611 1.00 89.56 201 ASP A CA 1
ATOM 1616 C C . ASP A 1 201 ? -0.291 13.061 -16.514 1.00 89.56 201 ASP A C 1
ATOM 1618 O O . ASP A 1 201 ? -0.343 13.643 -17.600 1.00 89.56 201 ASP A O 1
ATOM 1622 N N . ILE A 1 202 ? 0.861 12.582 -16.037 1.00 90.38 202 ILE A N 1
ATOM 1623 C CA . ILE A 1 202 ? 2.123 12.482 -16.777 1.00 90.38 202 ILE A CA 1
ATOM 1624 C C . ILE A 1 202 ? 2.195 11.079 -17.378 1.00 90.38 202 ILE A C 1
ATOM 1626 O O . ILE A 1 202 ? 1.746 10.119 -16.753 1.00 90.38 202 ILE A O 1
ATOM 1630 N N . ASP A 1 203 ? 2.781 10.952 -18.575 1.00 87.94 203 ASP A N 1
ATOM 1631 C CA . ASP A 1 203 ? 2.984 9.654 -19.228 1.00 87.94 203 ASP A CA 1
ATOM 1632 C C . ASP A 1 203 ? 3.653 8.663 -18.254 1.00 87.94 203 ASP A C 1
ATOM 1634 O O . ASP A 1 203 ? 4.807 8.871 -17.865 1.00 87.94 203 ASP A O 1
ATOM 1638 N N . PRO A 1 204 ? 2.946 7.599 -17.828 1.00 86.50 204 PRO A N 1
ATOM 1639 C CA . PRO A 1 204 ? 3.472 6.644 -16.870 1.00 86.50 204 PRO A CA 1
ATOM 1640 C C . PRO A 1 204 ? 4.315 5.561 -17.564 1.00 86.50 204 PRO A C 1
ATOM 1642 O O . PRO A 1 204 ? 4.532 4.490 -17.001 1.00 86.50 204 PRO A O 1
ATOM 1645 N N . ALA A 1 205 ? 4.778 5.783 -18.798 1.00 86.31 205 ALA A N 1
ATOM 1646 C CA . ALA A 1 205 ? 5.706 4.879 -19.458 1.00 86.31 205 ALA A CA 1
ATOM 1647 C C . ALA A 1 205 ? 6.996 4.710 -18.643 1.00 86.31 205 ALA A C 1
ATOM 1649 O O . ALA A 1 205 ? 7.624 5.674 -18.212 1.00 86.31 205 ALA A O 1
ATOM 1650 N N . LEU A 1 206 ? 7.419 3.456 -18.479 1.00 87.75 206 LEU A N 1
ATOM 1651 C CA . LEU A 1 206 ? 8.723 3.148 -17.900 1.00 87.75 206 LEU A CA 1
ATOM 1652 C C . LEU A 1 206 ? 9.848 3.585 -18.837 1.00 87.75 206 LEU A C 1
ATOM 1654 O O . LEU A 1 206 ? 9.751 3.410 -20.062 1.00 87.75 206 LEU A O 1
ATOM 1658 N N . THR A 1 207 ? 10.960 4.031 -18.268 1.00 87.75 207 THR A N 1
ATOM 1659 C CA . THR A 1 207 ? 12.224 4.126 -19.009 1.00 87.75 207 THR A CA 1
ATOM 1660 C C . THR A 1 207 ? 12.676 2.737 -19.480 1.00 87.75 207 THR A C 1
ATOM 1662 O O . THR A 1 207 ? 12.237 1.718 -18.949 1.00 87.75 207 THR A O 1
ATOM 1665 N N . ASP A 1 208 ? 13.543 2.655 -20.495 1.00 86.31 208 ASP A N 1
ATOM 1666 C CA . ASP A 1 208 ? 14.062 1.357 -20.963 1.00 86.31 208 ASP A CA 1
ATOM 1667 C C . ASP A 1 208 ? 14.830 0.602 -19.864 1.00 86.31 208 ASP A C 1
ATOM 1669 O O . ASP A 1 208 ? 14.753 -0.624 -19.799 1.00 86.31 208 ASP A O 1
ATOM 1673 N N . GLU A 1 209 ? 15.513 1.324 -18.971 1.00 86.69 209 GLU A N 1
ATOM 1674 C CA . GLU A 1 209 ? 16.239 0.728 -17.850 1.00 86.69 209 GLU A CA 1
ATOM 1675 C C . GLU A 1 209 ? 15.301 0.157 -16.780 1.00 86.69 209 GLU A C 1
ATOM 1677 O O . GLU A 1 209 ? 15.480 -0.989 -16.370 1.00 86.69 209 GLU A O 1
ATOM 1682 N N . GLU A 1 210 ? 14.283 0.908 -16.348 1.00 88.38 210 GLU A N 1
ATOM 1683 C CA . GLU A 1 210 ? 13.283 0.410 -15.389 1.00 88.38 210 GLU A CA 1
ATOM 1684 C C . GLU A 1 210 ? 12.550 -0.805 -15.958 1.00 88.38 210 GLU A C 1
ATOM 1686 O O . GLU A 1 210 ? 12.299 -1.787 -15.261 1.00 88.38 210 GLU A O 1
ATOM 1691 N N . ALA A 1 211 ? 12.257 -0.760 -17.255 1.00 87.25 211 ALA A N 1
ATOM 1692 C CA . ALA A 1 211 ? 11.644 -1.847 -17.987 1.00 87.25 211 ALA A CA 1
ATOM 1693 C C . ALA A 1 211 ? 12.561 -3.102 -17.937 1.00 87.25 211 ALA A C 1
ATOM 1695 O O . ALA A 1 211 ? 12.151 -4.155 -17.444 1.00 87.25 211 ALA A O 1
ATOM 1696 N N . GLU A 1 212 ? 13.831 -3.006 -18.349 1.00 86.19 212 GLU A N 1
ATOM 1697 C CA . GLU A 1 212 ? 14.801 -4.113 -18.237 1.00 86.19 212 GLU A CA 1
ATOM 1698 C C . GLU A 1 212 ? 14.964 -4.611 -16.787 1.00 86.19 212 GLU A C 1
ATOM 1700 O O . GLU A 1 212 ? 15.100 -5.815 -16.537 1.00 86.19 212 GLU A O 1
ATOM 1705 N N . ARG A 1 213 ? 14.910 -3.699 -15.808 1.00 86.12 213 ARG A N 1
ATOM 1706 C CA . ARG A 1 213 ? 14.951 -4.032 -14.380 1.00 86.12 213 ARG A CA 1
ATOM 1707 C C . ARG A 1 213 ? 13.786 -4.941 -14.007 1.00 86.12 213 ARG A C 1
ATOM 1709 O O . ARG A 1 213 ? 14.050 -6.015 -13.474 1.00 86.12 213 ARG A O 1
ATOM 1716 N N . LEU A 1 214 ? 12.543 -4.579 -14.338 1.00 86.50 214 LEU A N 1
ATOM 1717 C CA . LEU A 1 214 ? 11.354 -5.392 -14.038 1.00 86.50 214 LEU A CA 1
ATOM 1718 C C . LEU A 1 214 ? 11.468 -6.821 -14.576 1.00 86.50 214 LEU A C 1
ATOM 1720 O O . LEU A 1 214 ? 11.190 -7.769 -13.840 1.00 86.50 214 LEU A O 1
ATOM 1724 N N . GLY A 1 215 ? 11.921 -6.984 -15.823 1.00 85.50 215 GLY A N 1
ATOM 1725 C CA . GLY A 1 215 ? 12.099 -8.306 -16.433 1.00 85.50 215 GLY A CA 1
ATOM 1726 C C . GLY A 1 215 ? 13.052 -9.211 -15.644 1.00 85.50 215 GLY A C 1
ATOM 1727 O O . GLY A 1 215 ? 12.769 -10.389 -15.435 1.00 85.50 215 GLY A O 1
ATOM 1728 N N . ASP A 1 216 ? 14.144 -8.652 -15.129 1.00 86.44 216 ASP A N 1
ATOM 1729 C CA . ASP A 1 216 ? 15.148 -9.396 -14.358 1.00 86.44 216 ASP A CA 1
ATOM 1730 C C . ASP A 1 216 ? 14.736 -9.682 -12.905 1.00 86.44 216 ASP A C 1
ATOM 1732 O O . ASP A 1 216 ? 15.328 -10.539 -12.236 1.00 86.44 216 ASP A O 1
ATOM 1736 N N . LEU A 1 217 ? 13.745 -8.952 -12.388 1.00 89.06 217 LEU A N 1
ATOM 1737 C CA . LEU A 1 217 ? 13.209 -9.154 -11.042 1.00 89.06 217 LEU A CA 1
ATOM 1738 C C . LEU A 1 217 ? 12.200 -10.299 -10.974 1.00 89.06 217 LEU A C 1
ATOM 1740 O O . LEU A 1 217 ? 11.965 -10.820 -9.877 1.00 89.06 217 LEU A O 1
ATOM 1744 N N . GLN A 1 218 ? 11.642 -10.717 -12.113 1.00 89.19 218 GLN A N 1
ATOM 1745 C CA . GLN A 1 218 ? 10.729 -11.849 -12.181 1.00 89.19 218 GLN A CA 1
ATOM 1746 C C . GLN A 1 218 ? 11.458 -13.150 -11.826 1.00 89.19 218 GLN A C 1
ATOM 1748 O O . GLN A 1 218 ? 12.482 -13.519 -12.412 1.00 89.19 218 GLN A O 1
ATOM 1753 N N . LYS A 1 219 ? 10.918 -13.887 -10.858 1.00 88.75 219 LYS A N 1
ATOM 1754 C CA . LYS A 1 219 ? 11.476 -15.161 -10.427 1.00 88.75 219 LYS A CA 1
ATOM 1755 C C . LYS A 1 219 ? 10.416 -16.059 -9.801 1.00 88.75 219 LYS A C 1
ATOM 1757 O O . LYS A 1 219 ? 9.724 -15.644 -8.884 1.00 88.75 219 LYS A O 1
ATOM 1762 N N . ASP A 1 220 ? 10.389 -17.322 -10.235 1.00 88.12 220 ASP A N 1
ATOM 1763 C CA . ASP A 1 220 ? 9.567 -18.388 -9.642 1.00 88.12 220 ASP A CA 1
ATOM 1764 C C . ASP A 1 220 ? 8.084 -17.968 -9.503 1.00 88.12 220 ASP A C 1
ATOM 1766 O O . ASP A 1 220 ? 7.480 -18.123 -8.446 1.00 88.12 220 ASP A O 1
ATOM 1770 N N . GLY A 1 221 ? 7.532 -17.363 -10.563 1.00 88.44 221 GLY A N 1
ATOM 1771 C CA . GLY A 1 221 ? 6.163 -16.837 -10.621 1.00 88.44 221 GLY A CA 1
ATOM 1772 C C . GLY A 1 221 ? 5.950 -15.469 -9.959 1.00 88.44 221 GLY A C 1
ATOM 1773 O O . GLY A 1 221 ? 5.040 -14.752 -10.356 1.00 88.44 221 GLY A O 1
ATOM 1774 N N . GLY A 1 222 ? 6.801 -15.043 -9.023 1.00 91.81 222 GLY A N 1
ATOM 1775 C CA . GLY A 1 222 ? 6.710 -13.734 -8.360 1.00 91.81 222 GLY A CA 1
ATOM 1776 C C . GLY A 1 222 ? 7.777 -12.729 -8.809 1.00 91.81 222 GLY A C 1
ATOM 1777 O O . GLY A 1 222 ? 8.516 -12.957 -9.768 1.00 91.81 222 GLY A O 1
ATOM 1778 N N . PHE A 1 223 ? 7.892 -11.618 -8.079 1.00 92.25 223 PHE A N 1
ATOM 1779 C CA . PHE A 1 223 ? 8.935 -10.608 -8.266 1.00 92.25 223 PHE A CA 1
ATOM 1780 C C . PHE A 1 223 ? 9.704 -10.323 -6.986 1.00 92.25 223 PHE A C 1
ATOM 1782 O O . PHE A 1 223 ? 9.168 -10.326 -5.874 1.00 92.25 223 PHE A O 1
ATOM 1789 N N . ARG A 1 224 ? 10.990 -10.049 -7.179 1.00 90.75 224 ARG A N 1
ATOM 1790 C CA . ARG A 1 224 ? 11.929 -9.609 -6.150 1.00 90.75 224 ARG A CA 1
ATOM 1791 C C . ARG A 1 224 ? 11.949 -8.092 -6.062 1.00 90.75 224 ARG A C 1
ATOM 1793 O O . ARG A 1 224 ? 11.687 -7.410 -7.043 1.00 90.75 224 ARG A O 1
ATOM 1800 N N . GLU A 1 225 ? 12.379 -7.578 -4.918 1.00 87.50 225 GLU A N 1
ATOM 1801 C CA . GLU A 1 225 ? 12.492 -6.131 -4.722 1.00 87.50 225 GLU A CA 1
ATOM 1802 C C . GLU A 1 225 ? 13.665 -5.495 -5.493 1.00 87.50 225 GLU A C 1
ATOM 1804 O O . GLU A 1 225 ? 13.609 -4.334 -5.872 1.00 87.50 225 GLU A O 1
ATOM 1809 N N . TYR A 1 226 ? 14.743 -6.248 -5.723 1.00 85.44 226 TYR A N 1
ATOM 1810 C CA . TYR A 1 226 ? 15.965 -5.777 -6.385 1.00 85.44 226 TYR A CA 1
ATOM 1811 C C . TYR A 1 226 ? 16.777 -6.960 -6.920 1.00 85.44 226 TYR A C 1
ATOM 1813 O O . TYR A 1 226 ? 16.624 -8.106 -6.468 1.00 85.44 226 TYR A O 1
ATOM 1821 N N . ARG A 1 227 ? 17.692 -6.731 -7.866 1.00 78.69 227 ARG A N 1
ATOM 1822 C CA . ARG A 1 227 ? 18.604 -7.807 -8.260 1.00 78.69 227 ARG A CA 1
ATOM 1823 C C . ARG A 1 227 ? 19.646 -7.938 -7.162 1.00 78.69 227 ARG A C 1
ATOM 1825 O O . ARG A 1 227 ? 20.306 -6.974 -6.791 1.00 78.69 227 ARG A O 1
ATOM 1832 N N . LEU A 1 228 ? 19.859 -9.157 -6.665 1.00 72.31 228 LEU A N 1
ATOM 1833 C CA . LEU A 1 228 ? 20.933 -9.401 -5.696 1.00 72.31 228 LEU A CA 1
ATOM 1834 C C . LEU A 1 228 ? 22.294 -8.919 -6.224 1.00 72.31 228 LEU A C 1
ATOM 1836 O O . LEU A 1 228 ? 23.140 -8.583 -5.404 1.00 72.31 228 LEU A O 1
ATOM 1840 N N . SER A 1 229 ? 22.491 -8.892 -7.559 1.00 68.12 229 SER A N 1
ATOM 1841 C CA . SER A 1 229 ? 23.659 -8.318 -8.249 1.00 68.12 229 SER A CA 1
ATOM 1842 C C . SER A 1 229 ? 23.985 -6.893 -7.828 1.00 68.12 229 SER A C 1
ATOM 1844 O O . SER A 1 229 ? 25.168 -6.595 -7.708 1.00 68.12 229 SER A O 1
ATOM 1846 N N . ASP A 1 230 ? 22.958 -6.091 -7.578 1.00 66.50 230 ASP A N 1
ATOM 1847 C CA . ASP A 1 230 ? 23.047 -4.634 -7.494 1.00 66.50 230 ASP A CA 1
ATOM 1848 C C . ASP A 1 230 ? 23.313 -4.182 -6.053 1.00 66.50 230 ASP A C 1
ATOM 1850 O O . ASP A 1 230 ? 23.818 -3.094 -5.800 1.00 66.50 230 ASP A O 1
ATOM 1854 N N . LYS A 1 231 ? 23.061 -5.066 -5.079 1.00 63.69 231 LYS A N 1
ATOM 1855 C CA . LYS A 1 231 ? 23.373 -4.800 -3.680 1.00 63.69 231 LYS A CA 1
ATOM 1856 C C . LYS A 1 231 ? 24.882 -4.870 -3.444 1.00 63.69 231 LYS A C 1
ATOM 1858 O O . LYS A 1 231 ? 25.456 -5.961 -3.353 1.00 63.69 231 LYS A O 1
ATOM 1863 N N . THR A 1 232 ? 25.488 -3.703 -3.271 1.00 57.88 232 THR A N 1
ATOM 1864 C CA . THR A 1 232 ? 26.858 -3.542 -2.772 1.00 57.88 232 THR A CA 1
ATOM 1865 C C . THR A 1 232 ? 26.816 -3.473 -1.244 1.00 57.88 232 THR A C 1
ATOM 1867 O O . THR A 1 232 ? 26.049 -2.698 -0.676 1.00 57.88 232 THR A O 1
ATOM 1870 N N . ASP A 1 233 ? 27.596 -4.299 -0.537 1.00 54.88 233 ASP A N 1
ATOM 1871 C CA . ASP A 1 233 ? 27.740 -4.142 0.917 1.00 54.88 233 ASP A CA 1
ATOM 1872 C C . ASP A 1 233 ? 28.743 -3.023 1.204 1.00 54.88 233 ASP A C 1
ATOM 1874 O O . ASP A 1 233 ? 29.945 -3.252 1.367 1.00 54.88 233 ASP A O 1
ATOM 1878 N N . GLU A 1 234 ? 28.235 -1.795 1.242 1.00 53.06 234 GLU A N 1
ATOM 1879 C CA . GLU A 1 234 ? 29.033 -0.594 1.487 1.00 53.06 234 GLU A CA 1
ATOM 1880 C C . GLU A 1 234 ? 29.743 -0.621 2.847 1.00 53.06 234 GLU A C 1
ATOM 1882 O O . GLU A 1 234 ? 30.846 -0.094 2.986 1.00 53.06 234 GLU A O 1
ATOM 1887 N N . HIS A 1 235 ? 29.154 -1.279 3.851 1.00 46.16 235 HIS A N 1
ATOM 1888 C CA . HIS A 1 235 ? 29.749 -1.416 5.182 1.00 46.16 235 HIS A CA 1
ATOM 1889 C C . HIS A 1 235 ? 30.839 -2.491 5.246 1.00 46.16 235 HIS A C 1
ATOM 1891 O O . HIS A 1 235 ? 31.788 -2.349 6.020 1.00 46.16 235 HIS A O 1
ATOM 1897 N N . ALA A 1 236 ? 30.745 -3.550 4.438 1.00 50.62 236 ALA A N 1
ATOM 1898 C CA . ALA A 1 236 ? 31.779 -4.584 4.361 1.00 50.62 236 ALA A CA 1
ATOM 1899 C C . ALA A 1 236 ? 32.862 -4.299 3.308 1.00 50.62 236 ALA A C 1
ATOM 1901 O O . ALA A 1 236 ? 33.876 -5.004 3.286 1.00 50.62 236 ALA A O 1
ATOM 1902 N N . GLY A 1 237 ? 32.668 -3.301 2.434 1.00 52.62 237 GLY A N 1
ATOM 1903 C CA . GLY A 1 237 ? 33.584 -2.991 1.331 1.00 52.62 237 GLY A CA 1
ATOM 1904 C C . GLY A 1 237 ? 33.838 -4.200 0.426 1.00 52.62 237 GLY A C 1
ATOM 1905 O O . GLY A 1 237 ? 34.950 -4.379 -0.077 1.00 52.62 237 GLY A O 1
ATOM 1906 N N . SER A 1 238 ? 32.850 -5.091 0.307 1.00 56.59 238 SER A N 1
ATOM 1907 C CA . SER A 1 238 ? 32.996 -6.379 -0.358 1.00 56.59 238 SER A CA 1
ATOM 1908 C C . SER A 1 238 ? 31.715 -6.793 -1.065 1.00 56.59 238 SER A C 1
ATOM 1910 O O . SER A 1 238 ? 30.661 -6.893 -0.448 1.00 56.59 238 SER A O 1
ATOM 1912 N N . ASP A 1 239 ? 31.855 -7.184 -2.329 1.00 57.47 239 ASP A N 1
ATOM 1913 C CA . ASP A 1 239 ? 30.786 -7.816 -3.113 1.00 57.47 239 ASP A CA 1
ATOM 1914 C C . ASP A 1 239 ? 30.613 -9.309 -2.762 1.00 57.47 239 ASP A C 1
ATOM 1916 O O . ASP A 1 239 ? 29.947 -10.065 -3.478 1.00 57.47 239 ASP A O 1
ATOM 1920 N N . HIS A 1 240 ? 31.276 -9.793 -1.701 1.00 56.22 240 HIS A N 1
ATOM 1921 C CA . HIS A 1 240 ? 31.262 -11.204 -1.339 1.00 56.22 240 HIS A CA 1
ATOM 1922 C C . HIS A 1 240 ? 29.914 -11.608 -0.746 1.00 56.22 240 HIS A C 1
ATOM 1924 O O . HIS A 1 240 ? 29.585 -11.284 0.394 1.00 56.22 240 HIS A O 1
ATOM 1930 N N . ARG A 1 241 ? 29.161 -12.383 -1.526 1.00 61.00 241 ARG A N 1
ATOM 1931 C CA . ARG A 1 241 ? 27.862 -12.921 -1.125 1.00 61.00 241 ARG A CA 1
ATOM 1932 C C . ARG A 1 241 ? 27.997 -14.210 -0.346 1.00 61.00 241 ARG A C 1
ATOM 1934 O O . ARG A 1 241 ? 28.738 -15.120 -0.724 1.00 61.00 241 ARG A O 1
ATOM 1941 N N . THR A 1 242 ? 27.194 -14.312 0.697 1.00 59.69 242 THR A N 1
ATOM 1942 C CA . THR A 1 242 ? 26.960 -15.547 1.431 1.00 59.69 242 THR A CA 1
ATOM 1943 C C . THR A 1 242 ? 25.663 -16.195 0.955 1.00 59.69 242 THR A C 1
ATOM 1945 O O . THR A 1 242 ? 24.801 -15.557 0.360 1.00 59.69 242 THR A O 1
ATOM 1948 N N . TRP A 1 243 ? 25.477 -17.479 1.255 1.00 62.22 243 TRP A N 1
ATOM 1949 C CA . TRP A 1 243 ? 24.220 -18.186 0.972 1.00 62.22 243 TRP A CA 1
ATOM 1950 C C . TRP A 1 243 ? 23.001 -17.605 1.722 1.00 62.22 243 TRP A C 1
ATOM 1952 O O . TRP A 1 243 ? 21.865 -17.975 1.422 1.00 62.22 243 TRP A O 1
ATOM 1962 N N . ARG A 1 244 ? 23.238 -16.717 2.699 1.00 60.88 244 ARG A N 1
ATOM 1963 C CA . ARG A 1 244 ? 22.213 -16.008 3.475 1.00 60.88 244 ARG A CA 1
ATOM 1964 C C . ARG A 1 244 ? 21.718 -14.736 2.792 1.00 60.88 244 ARG A C 1
ATOM 1966 O O . ARG A 1 244 ? 20.673 -14.224 3.175 1.00 60.88 244 ARG A O 1
ATOM 1973 N N . ASP A 1 245 ? 22.438 -14.235 1.789 1.00 63.38 245 ASP A N 1
ATOM 1974 C CA . ASP A 1 245 ? 22.016 -13.073 1.013 1.00 63.38 245 ASP A CA 1
ATOM 1975 C C . ASP A 1 245 ? 20.954 -13.515 0.002 1.00 63.38 245 ASP A C 1
ATOM 1977 O O . ASP A 1 245 ? 21.243 -13.858 -1.146 1.00 63.38 245 ASP A O 1
ATOM 1981 N N . GLN A 1 246 ? 19.712 -13.572 0.477 1.00 71.94 246 GLN A N 1
ATOM 1982 C CA . GLN A 1 246 ? 18.549 -13.945 -0.314 1.00 71.94 246 GLN A CA 1
ATOM 1983 C C . GLN A 1 246 ? 17.689 -12.718 -0.589 1.00 71.94 246 GLN A C 1
ATOM 1985 O O . GLN A 1 246 ? 17.515 -11.851 0.263 1.00 71.94 246 GLN A O 1
ATOM 1990 N N . ASN A 1 247 ? 17.138 -12.677 -1.795 1.00 79.00 247 ASN A N 1
ATOM 1991 C CA . ASN A 1 247 ? 16.048 -11.786 -2.148 1.00 79.00 247 ASN A CA 1
ATOM 1992 C C . ASN A 1 247 ? 14.974 -12.651 -2.810 1.00 79.00 247 ASN A C 1
ATOM 1994 O O . ASN A 1 247 ? 14.969 -12.776 -4.039 1.00 79.00 247 ASN A O 1
ATOM 1998 N N . PRO A 1 248 ? 14.197 -13.414 -2.022 1.00 85.56 248 PRO A N 1
ATOM 1999 C CA . PRO A 1 248 ? 13.123 -14.217 -2.577 1.00 85.56 248 PRO A CA 1
ATOM 2000 C C . PRO A 1 248 ? 12.020 -13.302 -3.131 1.00 85.56 248 PRO A C 1
ATOM 2002 O O . PRO A 1 248 ? 11.926 -12.141 -2.727 1.00 85.56 248 PRO A O 1
ATOM 2005 N N . PRO A 1 249 ? 11.192 -13.800 -4.059 1.00 90.19 249 PRO A N 1
ATOM 2006 C CA . PRO A 1 249 ? 9.975 -13.101 -4.440 1.00 90.19 249 PRO A CA 1
ATOM 2007 C C . PRO A 1 249 ? 9.087 -12.806 -3.223 1.00 90.19 249 PRO A C 1
ATOM 2009 O O . PRO A 1 249 ? 8.987 -13.635 -2.317 1.00 90.19 249 PRO A O 1
ATOM 2012 N N . HIS A 1 250 ? 8.445 -11.638 -3.208 1.00 90.88 250 HIS A N 1
ATOM 2013 C CA . HIS A 1 250 ? 7.598 -11.174 -2.101 1.00 90.88 250 HIS A CA 1
ATOM 2014 C C . HIS A 1 250 ? 6.217 -10.751 -2.618 1.00 90.88 250 HIS A C 1
ATOM 2016 O O . HIS A 1 250 ? 6.107 -10.305 -3.761 1.00 90.88 250 HIS A O 1
ATOM 2022 N N . LEU A 1 251 ? 5.167 -10.844 -1.790 1.00 91.75 251 LEU A N 1
ATOM 2023 C CA . LEU A 1 251 ? 3.794 -10.458 -2.161 1.00 91.75 251 LEU A CA 1
ATOM 2024 C C . LEU A 1 251 ? 3.705 -9.009 -2.661 1.00 91.75 251 LEU A C 1
ATOM 2026 O O . LEU A 1 251 ? 3.273 -8.785 -3.786 1.00 91.75 251 LEU A O 1
ATOM 2030 N N . PHE A 1 252 ? 4.187 -8.045 -1.867 1.00 90.69 252 PHE A N 1
ATOM 2031 C CA . PHE A 1 252 ? 4.230 -6.621 -2.242 1.00 90.69 252 PHE A CA 1
ATOM 2032 C C . PHE A 1 252 ? 4.919 -6.365 -3.582 1.00 90.69 252 PHE A C 1
ATOM 2034 O O . PHE A 1 252 ? 4.312 -5.811 -4.493 1.00 90.69 252 PHE A O 1
ATOM 2041 N N . SER A 1 253 ? 6.164 -6.827 -3.718 1.00 92.06 253 SER A N 1
ATOM 2042 C CA . SER A 1 253 ? 6.944 -6.705 -4.946 1.00 92.06 253 SER A CA 1
ATOM 2043 C C . SER A 1 253 ? 6.195 -7.324 -6.134 1.00 92.06 253 SER A C 1
ATOM 2045 O O . SER A 1 253 ? 6.047 -6.699 -7.178 1.00 92.06 253 SER A O 1
ATOM 2047 N N . SER A 1 254 ? 5.624 -8.517 -5.966 1.00 93.56 254 SER A N 1
ATOM 2048 C CA . SER A 1 254 ? 4.888 -9.193 -7.041 1.00 93.56 254 SER A CA 1
ATOM 2049 C C . SER A 1 254 ? 3.625 -8.440 -7.452 1.00 93.56 254 SER A C 1
ATOM 2051 O O . SER A 1 254 ? 3.374 -8.292 -8.644 1.00 93.56 254 SER A O 1
ATOM 2053 N N . PHE A 1 255 ? 2.871 -7.903 -6.491 1.00 92.94 255 PHE A N 1
ATOM 2054 C CA . PHE A 1 255 ? 1.705 -7.063 -6.763 1.00 92.94 255 PHE A CA 1
ATOM 2055 C C . PHE A 1 255 ? 2.094 -5.780 -7.511 1.00 92.94 255 PHE A C 1
ATOM 2057 O O . PHE A 1 255 ? 1.477 -5.448 -8.520 1.00 92.94 255 PHE A O 1
ATOM 2064 N N . TYR A 1 256 ? 3.141 -5.079 -7.062 1.00 92.69 256 TYR A N 1
ATOM 2065 C CA . TYR A 1 256 ? 3.620 -3.846 -7.694 1.00 92.69 256 TYR A CA 1
ATOM 2066 C C . TYR A 1 256 ? 4.085 -4.067 -9.129 1.00 92.69 256 TYR A C 1
ATOM 2068 O O . TYR A 1 256 ? 3.639 -3.362 -10.033 1.00 92.69 256 TYR A O 1
ATOM 2076 N N . ALA A 1 257 ? 4.947 -5.061 -9.350 1.00 91.50 257 ALA A N 1
ATOM 2077 C CA . ALA A 1 257 ? 5.437 -5.379 -10.684 1.00 91.50 257 ALA A CA 1
ATOM 2078 C C . ALA A 1 257 ? 4.305 -5.809 -11.616 1.00 91.50 257 ALA A C 1
ATOM 2080 O O . ALA A 1 257 ? 4.264 -5.347 -12.755 1.00 91.50 257 ALA A O 1
ATOM 2081 N N . TYR A 1 258 ? 3.374 -6.642 -11.137 1.00 90.50 258 TYR A N 1
ATOM 2082 C CA . TYR A 1 258 ? 2.236 -7.061 -11.949 1.00 90.50 258 TYR A CA 1
ATOM 2083 C C . TYR A 1 258 ? 1.366 -5.868 -12.343 1.00 90.50 258 TYR A C 1
ATOM 2085 O O . TYR A 1 258 ? 1.030 -5.728 -13.511 1.00 90.50 258 TYR A O 1
ATOM 2093 N N . HIS A 1 259 ? 1.055 -4.980 -11.397 1.00 89.88 259 HIS A N 1
ATOM 2094 C CA . HIS A 1 259 ? 0.237 -3.794 -11.650 1.00 89.88 259 HIS A CA 1
ATOM 2095 C C . HIS A 1 259 ? 0.883 -2.855 -12.684 1.00 89.88 259 HIS A C 1
ATOM 2097 O O . HIS A 1 259 ? 0.214 -2.391 -13.606 1.00 89.88 259 HIS A O 1
ATOM 2103 N N . ILE A 1 260 ? 2.199 -2.629 -12.592 1.00 89.75 260 ILE A N 1
ATOM 2104 C CA . ILE A 1 260 ? 2.930 -1.872 -13.618 1.00 89.75 260 ILE A CA 1
ATOM 2105 C C . ILE A 1 260 ? 2.860 -2.603 -14.962 1.00 89.75 260 ILE A C 1
ATOM 2107 O O . ILE A 1 260 ? 2.581 -1.986 -15.988 1.00 89.75 260 ILE A O 1
ATOM 2111 N N . ALA A 1 261 ? 3.119 -3.912 -14.980 1.00 85.75 261 ALA A N 1
ATOM 2112 C CA . ALA A 1 261 ? 3.166 -4.703 -16.207 1.00 85.75 261 ALA A CA 1
ATOM 2113 C C . ALA A 1 261 ? 1.800 -4.802 -16.906 1.00 85.75 261 ALA A C 1
ATOM 2115 O O . ALA A 1 261 ? 1.752 -4.818 -18.133 1.00 85.75 261 ALA A O 1
ATOM 2116 N N . SER A 1 262 ? 0.696 -4.838 -16.153 1.00 83.44 262 SER A N 1
ATOM 2117 C CA . SER A 1 262 ? -0.662 -4.857 -16.707 1.00 83.44 262 SER A CA 1
ATOM 2118 C C . SER A 1 262 ? -1.066 -3.524 -17.335 1.00 83.44 262 SER A C 1
ATOM 2120 O O . SER A 1 262 ? -1.923 -3.499 -18.214 1.00 83.44 262 SER A O 1
ATOM 2122 N N . GLU A 1 263 ? -0.456 -2.419 -16.901 1.00 84.06 263 GLU A N 1
ATOM 2123 C CA . GLU A 1 263 ? -0.816 -1.071 -17.349 1.00 84.06 263 GLU A CA 1
ATOM 2124 C C . GLU A 1 263 ? 0.209 -0.407 -18.278 1.00 84.06 263 GLU A C 1
ATOM 2126 O O . GLU A 1 263 ? -0.108 0.581 -18.942 1.00 84.06 263 GLU A O 1
ATOM 2131 N N . THR A 1 264 ? 1.433 -0.930 -18.356 1.00 80.44 264 THR A N 1
ATOM 2132 C CA . THR A 1 264 ? 2.484 -0.406 -19.235 1.00 80.44 264 THR A CA 1
ATOM 2133 C C . THR A 1 264 ? 2.695 -1.347 -20.418 1.00 80.44 264 THR A C 1
ATOM 2135 O O . THR A 1 264 ? 2.942 -2.541 -20.276 1.00 80.44 264 THR A O 1
ATOM 2138 N N . ASP A 1 265 ? 2.543 -0.805 -21.625 1.00 57.56 265 ASP A N 1
ATOM 2139 C CA . ASP A 1 265 ? 2.332 -1.578 -22.848 1.00 57.56 265 ASP A CA 1
ATOM 2140 C C . ASP A 1 265 ? 3.504 -2.543 -23.167 1.00 57.56 265 ASP A C 1
ATOM 2142 O O . ASP A 1 265 ? 4.602 -2.141 -23.560 1.00 57.56 265 ASP A O 1
ATOM 2146 N N . SER A 1 266 ? 3.233 -3.847 -23.062 1.00 52.41 266 SER A N 1
ATOM 2147 C CA . SER A 1 266 ? 3.774 -4.961 -23.869 1.00 52.41 266 SER A CA 1
ATOM 2148 C C . SER A 1 266 ? 5.271 -5.320 -23.845 1.00 52.41 266 SER A C 1
ATOM 2150 O O . SER A 1 266 ? 5.645 -6.327 -24.454 1.00 52.41 266 SER A O 1
ATOM 2152 N N . ARG A 1 267 ? 6.152 -4.577 -23.163 1.00 62.56 267 ARG A N 1
ATOM 2153 C CA . ARG A 1 267 ? 7.602 -4.896 -23.159 1.00 62.56 267 ARG A CA 1
ATOM 2154 C C . ARG A 1 267 ? 7.965 -6.156 -22.358 1.00 62.56 267 ARG A C 1
ATOM 2156 O O . ARG A 1 267 ? 9.037 -6.717 -22.579 1.00 62.56 267 ARG A O 1
ATOM 2163 N N . PHE A 1 268 ? 7.061 -6.640 -21.506 1.00 66.25 268 PHE A N 1
ATOM 2164 C CA . PHE A 1 268 ? 7.267 -7.805 -20.645 1.00 66.25 268 PHE A CA 1
ATOM 2165 C C . PHE A 1 268 ? 6.175 -8.836 -20.893 1.00 66.25 268 PHE A C 1
ATOM 2167 O O . PHE A 1 268 ? 4.993 -8.561 -20.713 1.00 66.25 268 PHE A O 1
ATOM 2174 N N . SER A 1 269 ? 6.575 -10.035 -21.316 1.00 65.62 269 SER A N 1
ATOM 2175 C CA . SER A 1 269 ? 5.672 -11.183 -21.348 1.00 65.62 269 SER A CA 1
ATOM 2176 C C . SER A 1 269 ? 5.685 -11.812 -19.969 1.00 65.62 269 SER A C 1
ATOM 2178 O O . SER A 1 269 ? 6.622 -12.532 -19.631 1.00 65.62 269 SER A O 1
ATOM 2180 N N . TYR A 1 270 ? 4.646 -11.544 -19.197 1.00 76.62 270 TYR A N 1
ATOM 2181 C CA . TYR A 1 270 ? 4.462 -12.138 -17.890 1.00 76.62 270 TYR A CA 1
ATOM 2182 C C . TYR A 1 270 ? 3.327 -13.168 -17.932 1.00 76.62 270 TYR A C 1
ATOM 2184 O O . TYR A 1 270 ? 2.308 -12.948 -18.589 1.00 76.62 270 TYR A O 1
ATOM 2192 N N . ASP A 1 271 ? 3.522 -14.310 -17.271 1.00 85.19 271 ASP A N 1
ATOM 2193 C CA . ASP A 1 271 ? 2.519 -15.370 -17.216 1.00 85.19 271 ASP A CA 1
ATOM 2194 C C . ASP A 1 271 ? 1.600 -15.148 -16.009 1.00 85.19 271 ASP A C 1
ATOM 2196 O O . ASP A 1 271 ? 1.968 -15.381 -14.857 1.00 85.19 271 ASP A O 1
ATOM 2200 N N . THR A 1 272 ? 0.384 -14.682 -16.287 1.00 89.38 272 THR A N 1
ATOM 2201 C CA . THR A 1 272 ? -0.666 -14.478 -15.283 1.00 89.38 272 THR A CA 1
ATOM 2202 C C . THR A 1 272 ? -0.992 -15.752 -14.494 1.00 89.38 272 THR A C 1
ATOM 2204 O O . THR A 1 272 ? -1.356 -15.662 -13.326 1.00 89.38 272 THR A O 1
ATOM 2207 N N . GLY A 1 273 ? -0.855 -16.938 -15.092 1.00 91.38 273 GLY A N 1
ATOM 2208 C CA . GLY A 1 273 ? -1.041 -18.208 -14.391 1.00 91.38 273 GLY A CA 1
ATOM 2209 C C . GLY A 1 273 ? 0.050 -18.446 -13.350 1.00 91.38 273 GLY A C 1
ATOM 2210 O O . GLY A 1 273 ? -0.267 -18.733 -12.199 1.00 91.38 273 GLY A O 1
ATOM 2211 N N . GLU A 1 274 ? 1.321 -18.238 -13.714 1.00 92.06 274 GLU A N 1
ATOM 2212 C CA . GLU A 1 274 ? 2.443 -18.363 -12.766 1.00 92.06 274 GLU A CA 1
ATOM 2213 C C . GLU A 1 274 ? 2.338 -17.373 -11.592 1.00 92.06 274 GLU A C 1
ATOM 2215 O O . GLU A 1 274 ? 2.760 -17.689 -10.480 1.00 92.06 274 GLU A O 1
ATOM 2220 N N . PHE A 1 275 ? 1.742 -16.198 -11.807 1.00 93.00 275 PHE A N 1
ATOM 2221 C CA . PHE A 1 275 ? 1.440 -15.238 -10.738 1.00 93.00 275 PHE A CA 1
ATOM 2222 C C . PHE A 1 275 ? 0.446 -15.759 -9.729 1.00 93.00 275 PHE A C 1
ATOM 2224 O O . PHE A 1 275 ? 0.677 -15.684 -8.525 1.00 93.00 275 PHE A O 1
ATOM 2231 N N . ILE A 1 276 ? -0.685 -16.246 -10.236 1.00 95.19 276 ILE A N 1
ATOM 2232 C CA . ILE A 1 276 ? -1.785 -16.727 -9.418 1.00 95.19 276 ILE A CA 1
ATOM 2233 C C . ILE A 1 276 ? -1.286 -17.927 -8.617 1.00 95.19 276 ILE A C 1
ATOM 2235 O O . ILE A 1 276 ? -1.513 -17.978 -7.409 1.00 95.19 276 ILE A O 1
ATOM 2239 N N . ASP A 1 277 ? -0.516 -18.816 -9.250 1.00 95.31 277 ASP A N 1
ATOM 2240 C CA . ASP A 1 277 ? 0.141 -19.943 -8.590 1.00 95.31 277 ASP A CA 1
ATOM 2241 C C . ASP A 1 277 ? 1.138 -19.483 -7.511 1.00 95.31 277 ASP A C 1
ATOM 2243 O O . ASP A 1 277 ? 1.180 -20.067 -6.425 1.00 95.31 277 ASP A O 1
ATOM 2247 N N . PHE A 1 278 ? 1.917 -18.422 -7.764 1.00 94.62 278 PHE A N 1
ATOM 2248 C CA . PHE A 1 278 ? 2.805 -17.832 -6.759 1.00 94.62 278 PHE A CA 1
ATOM 2249 C C . PHE A 1 278 ? 2.019 -17.304 -5.552 1.00 94.62 278 PHE A C 1
ATOM 2251 O O . PHE A 1 278 ? 2.337 -17.678 -4.424 1.00 94.62 278 PHE A O 1
ATOM 2258 N N . ILE A 1 279 ? 0.985 -16.481 -5.774 1.00 95.50 279 ILE A N 1
ATOM 2259 C CA . ILE A 1 279 ? 0.148 -15.924 -4.699 1.00 95.50 279 ILE A CA 1
ATOM 2260 C C . ILE A 1 279 ? -0.514 -17.054 -3.902 1.00 95.50 279 ILE A C 1
ATOM 2262 O O . ILE A 1 279 ? -0.414 -17.069 -2.675 1.00 95.50 279 ILE A O 1
ATOM 2266 N N . ALA A 1 280 ? -1.110 -18.041 -4.576 1.00 95.25 280 ALA A N 1
ATOM 2267 C CA . ALA A 1 280 ? -1.726 -19.203 -3.935 1.00 95.25 280 ALA A CA 1
ATOM 2268 C C . ALA A 1 280 ? -0.717 -20.016 -3.101 1.00 95.25 280 ALA A C 1
ATOM 2270 O O . ALA A 1 280 ? -1.048 -20.516 -2.029 1.00 95.25 280 ALA A O 1
ATOM 2271 N N . GLY A 1 281 ? 0.545 -20.099 -3.534 1.00 93.56 281 GLY A N 1
ATOM 2272 C CA . GLY A 1 281 ? 1.623 -20.757 -2.788 1.00 93.56 281 GLY A CA 1
ATOM 2273 C C . GLY A 1 281 ? 2.010 -20.077 -1.464 1.00 93.56 281 GLY A C 1
ATOM 2274 O O . GLY A 1 281 ? 2.722 -20.679 -0.651 1.00 93.56 281 GLY A O 1
ATOM 2275 N N . THR A 1 282 ? 1.552 -18.845 -1.230 1.00 93.38 282 THR A N 1
ATOM 2276 C CA . THR A 1 282 ? 1.765 -18.106 0.029 1.00 93.38 282 THR A CA 1
ATOM 2277 C C . THR A 1 282 ? 0.672 -18.342 1.072 1.00 93.38 282 THR A C 1
ATOM 2279 O O . THR A 1 282 ? 0.824 -17.895 2.206 1.00 93.38 282 THR A O 1
ATOM 2282 N N . GLU A 1 283 ? -0.401 -19.058 0.725 1.00 95.44 283 GLU A N 1
ATOM 2283 C CA . GLU A 1 283 ? -1.501 -19.355 1.646 1.00 95.44 283 GLU A CA 1
ATOM 2284 C C . GLU A 1 283 ? -1.115 -20.429 2.684 1.00 95.44 283 GLU A C 1
ATOM 2286 O O . GLU A 1 283 ? -0.374 -21.378 2.397 1.00 95.44 283 GLU A O 1
ATOM 2291 N N . ASP A 1 284 ? -1.623 -20.282 3.906 1.00 93.00 284 ASP A N 1
ATOM 2292 C CA . ASP A 1 284 ? -1.744 -21.320 4.932 1.00 93.00 284 ASP A CA 1
ATOM 2293 C C . ASP A 1 284 ? -2.931 -21.042 5.880 1.00 93.00 284 ASP A C 1
ATOM 2295 O O . ASP A 1 284 ? -3.848 -20.299 5.542 1.00 93.00 284 ASP A O 1
ATOM 2299 N N . GLU A 1 285 ? -2.939 -21.674 7.059 1.00 89.75 285 GLU A N 1
ATOM 2300 C CA . GLU A 1 285 ? -4.018 -21.570 8.049 1.00 89.75 285 GLU A CA 1
ATOM 2301 C C . GLU A 1 285 ? -4.212 -20.169 8.653 1.00 89.75 285 GLU A C 1
ATOM 2303 O O . GLU A 1 285 ? -5.296 -19.883 9.156 1.00 89.75 285 GLU A O 1
ATOM 2308 N N . GLU A 1 286 ? -3.202 -19.297 8.605 1.00 87.88 286 GLU A N 1
ATOM 2309 C CA . GLU A 1 286 ? -3.290 -17.906 9.075 1.00 87.88 286 GLU A CA 1
ATOM 2310 C C . GLU A 1 286 ? -3.599 -16.927 7.924 1.00 87.88 286 GLU A C 1
ATOM 2312 O O . GLU A 1 286 ? -3.833 -15.740 8.168 1.00 87.88 286 GLU A O 1
ATOM 2317 N N . GLY A 1 287 ? -3.621 -17.417 6.678 1.00 93.25 287 GLY A N 1
ATOM 2318 C CA . GLY A 1 287 ? -3.913 -16.658 5.466 1.00 93.25 287 GLY A CA 1
ATOM 2319 C C . GLY A 1 287 ? -2.719 -16.538 4.522 1.00 93.25 287 GLY A C 1
ATOM 2320 O O . GLY A 1 287 ? -1.952 -17.481 4.355 1.00 93.25 287 GLY A O 1
ATOM 2321 N N . PHE A 1 288 ? -2.576 -15.395 3.854 1.00 94.50 288 PHE A N 1
ATOM 2322 C CA . PHE A 1 288 ? -1.544 -15.160 2.840 1.00 94.50 288 PHE A CA 1
ATOM 2323 C C . PHE A 1 288 ? -0.339 -14.440 3.445 1.00 94.50 288 PHE A C 1
ATOM 2325 O O . PHE A 1 288 ? -0.465 -13.315 3.937 1.00 94.50 288 PHE A O 1
ATOM 2332 N N . GLY A 1 289 ? 0.832 -15.078 3.393 1.00 90.19 289 GLY A N 1
ATOM 2333 C CA . GLY A 1 289 ? 2.045 -14.537 3.997 1.00 90.19 289 GLY A CA 1
ATOM 2334 C C . GLY A 1 289 ? 3.334 -15.115 3.426 1.00 90.19 289 GLY A C 1
ATOM 2335 O O . GLY A 1 289 ? 3.383 -16.230 2.905 1.00 90.19 289 GLY A O 1
ATOM 2336 N N . VAL A 1 290 ? 4.417 -14.348 3.537 1.00 84.44 290 VAL A N 1
ATOM 2337 C CA . VAL A 1 290 ? 5.749 -14.741 3.051 1.00 84.44 290 VAL A CA 1
ATOM 2338 C C . VAL A 1 290 ? 6.783 -14.688 4.165 1.00 84.44 290 VAL A C 1
ATOM 2340 O O . VAL A 1 290 ? 6.671 -13.913 5.113 1.00 84.44 290 VAL A O 1
ATOM 2343 N N . ASP A 1 291 ? 7.791 -15.554 4.069 1.00 81.50 291 ASP A N 1
ATOM 2344 C CA . ASP A 1 291 ? 8.839 -15.660 5.082 1.00 81.50 291 ASP A CA 1
ATOM 2345 C C . ASP A 1 291 ? 9.745 -14.426 5.094 1.00 81.50 291 ASP A C 1
ATOM 2347 O O . ASP A 1 291 ? 10.396 -14.093 4.096 1.00 81.50 291 ASP A O 1
ATOM 2351 N N . VAL A 1 292 ? 9.880 -13.805 6.267 1.00 71.69 292 VAL A N 1
ATOM 2352 C CA . VAL A 1 292 ? 10.834 -12.711 6.465 1.00 71.69 292 VAL A CA 1
ATOM 2353 C C . VAL A 1 292 ? 12.189 -13.268 6.883 1.00 71.69 292 VAL A C 1
ATOM 2355 O O . VAL A 1 292 ? 12.352 -13.900 7.932 1.00 71.69 292 VAL A O 1
ATOM 2358 N N . ASN A 1 293 ? 13.196 -12.977 6.061 1.00 66.00 293 ASN A N 1
ATOM 2359 C CA . ASN A 1 293 ? 14.587 -13.326 6.315 1.00 66.00 293 ASN A CA 1
ATOM 2360 C C . ASN A 1 293 ? 15.362 -12.076 6.742 1.00 66.00 293 ASN A C 1
ATOM 2362 O O . ASN A 1 293 ? 15.446 -11.103 5.995 1.00 66.00 293 ASN A O 1
ATOM 2366 N N . ALA A 1 294 ? 15.970 -12.107 7.929 1.00 62.00 294 ALA A N 1
ATOM 2367 C CA . ALA A 1 294 ? 16.892 -11.064 8.367 1.00 62.00 294 ALA A CA 1
ATOM 2368 C C . ALA A 1 294 ? 18.331 -11.579 8.299 1.00 62.00 294 ALA A C 1
ATOM 2370 O O . ALA A 1 294 ? 18.629 -12.677 8.764 1.00 62.00 294 ALA A O 1
ATOM 2371 N N . ARG A 1 295 ? 19.234 -10.747 7.768 1.00 55.59 295 ARG A N 1
ATOM 2372 C CA . ARG A 1 295 ? 20.646 -11.076 7.498 1.00 55.59 295 ARG A CA 1
ATOM 2373 C C . ARG A 1 295 ? 21.382 -11.724 8.679 1.00 55.59 295 ARG A C 1
ATOM 2375 O O . ARG A 1 295 ? 22.260 -12.561 8.480 1.00 55.59 295 ARG A O 1
ATOM 2382 N N . GLU A 1 296 ? 21.047 -11.320 9.900 1.00 55.38 296 GLU A N 1
ATOM 2383 C CA . GLU A 1 296 ? 21.749 -11.734 11.119 1.00 55.38 296 GLU A CA 1
ATOM 2384 C C . GLU A 1 296 ? 21.276 -13.081 11.688 1.00 55.38 296 GLU A C 1
ATOM 2386 O O . GLU A 1 296 ? 21.942 -13.641 12.560 1.00 55.38 296 GLU A O 1
ATOM 2391 N N . PHE A 1 297 ? 20.170 -13.638 11.187 1.00 53.56 297 PHE A N 1
ATOM 2392 C CA . PHE A 1 297 ? 19.530 -14.824 11.755 1.00 53.56 297 PHE A CA 1
ATOM 2393 C C . PHE A 1 297 ? 19.598 -16.019 10.792 1.00 53.56 297 PHE A C 1
ATOM 2395 O O . PHE A 1 297 ? 19.493 -15.874 9.579 1.00 53.56 297 PHE A O 1
ATOM 2402 N N . GLU A 1 298 ? 19.844 -17.219 11.334 1.00 57.50 298 GLU A N 1
ATOM 2403 C CA . GLU A 1 298 ? 20.058 -18.439 10.530 1.00 57.50 298 GLU A CA 1
ATOM 2404 C C . GLU A 1 298 ? 18.770 -19.065 9.986 1.00 57.50 298 GLU A C 1
ATOM 2406 O O . GLU A 1 298 ? 18.824 -19.812 9.011 1.00 57.50 298 GLU A O 1
ATOM 2411 N N . ALA A 1 299 ? 17.637 -18.780 10.622 1.00 61.41 299 ALA A N 1
ATOM 2412 C CA . ALA A 1 299 ? 16.316 -19.239 10.221 1.00 61.41 299 ALA A CA 1
ATOM 2413 C C . ALA A 1 299 ? 15.427 -18.023 9.917 1.00 61.41 299 ALA A C 1
ATOM 2415 O O . ALA A 1 299 ? 15.633 -16.973 10.540 1.00 61.41 299 ALA A O 1
ATOM 2416 N N . PRO A 1 300 ? 14.446 -18.149 9.002 1.00 65.50 300 PRO A N 1
ATOM 2417 C CA . PRO A 1 300 ? 13.431 -17.118 8.828 1.00 65.50 300 PRO A CA 1
ATOM 2418 C C . PRO A 1 300 ? 12.725 -16.850 10.162 1.00 65.50 300 PRO A C 1
ATOM 2420 O O . PRO A 1 300 ? 12.567 -17.755 10.988 1.00 65.50 300 PRO A O 1
ATOM 2423 N N . PHE A 1 301 ? 12.267 -15.613 10.363 1.00 68.94 301 PHE A N 1
ATOM 2424 C CA . PHE A 1 301 ? 11.435 -15.251 11.521 1.00 68.94 301 PHE A CA 1
ATOM 2425 C C . PHE A 1 301 ? 10.028 -15.873 11.461 1.00 68.94 301 PHE A C 1
ATOM 2427 O O . PHE A 1 301 ? 9.257 -15.737 12.409 1.00 68.94 301 PHE A O 1
ATOM 2434 N N . GLY A 1 302 ? 9.732 -16.587 10.373 1.00 74.56 302 GLY A N 1
ATOM 2435 C CA . GLY A 1 302 ? 8.422 -17.100 10.013 1.00 74.56 302 GLY A CA 1
ATOM 2436 C C . GLY A 1 302 ? 7.750 -16.204 8.980 1.00 74.56 302 GLY A C 1
ATOM 2437 O O . GLY A 1 302 ? 8.284 -15.157 8.590 1.00 74.56 302 GLY A O 1
ATOM 2438 N N . ARG A 1 303 ? 6.568 -16.639 8.553 1.00 84.12 303 ARG A N 1
ATOM 2439 C CA . ARG A 1 303 ? 5.705 -15.874 7.663 1.00 84.12 303 ARG A CA 1
ATOM 2440 C C . ARG A 1 303 ? 5.135 -14.663 8.388 1.00 84.12 303 ARG A C 1
ATOM 2442 O O . ARG A 1 303 ? 4.747 -14.745 9.556 1.00 84.12 303 ARG A O 1
ATOM 2449 N N . THR A 1 304 ? 5.093 -13.536 7.691 1.00 84.69 304 THR A N 1
ATOM 2450 C CA . THR A 1 304 ? 4.330 -12.367 8.124 1.00 84.69 304 THR A CA 1
ATOM 2451 C C . THR A 1 304 ? 2.967 -12.364 7.458 1.00 84.69 304 THR A C 1
ATOM 2453 O O . THR A 1 304 ? 2.868 -12.642 6.269 1.00 84.69 304 THR A O 1
ATOM 2456 N N . TYR A 1 305 ? 1.938 -12.052 8.248 1.00 90.06 305 TYR A N 1
ATOM 2457 C CA . TYR A 1 305 ? 0.553 -11.926 7.799 1.00 90.06 305 TYR A CA 1
ATOM 2458 C C . TYR A 1 305 ? 0.054 -10.551 8.214 1.00 90.06 305 TYR A C 1
ATOM 2460 O O . TYR A 1 305 ? -0.300 -10.306 9.373 1.00 90.06 305 TYR A O 1
ATOM 2468 N N . THR A 1 306 ? 0.088 -9.617 7.280 1.00 91.88 306 THR A N 1
ATOM 2469 C CA . THR A 1 306 ? -0.312 -8.235 7.514 1.00 91.88 306 THR A CA 1
ATOM 2470 C C . THR A 1 306 ? -1.653 -7.942 6.844 1.00 91.88 306 THR A C 1
ATOM 2472 O O . THR A 1 306 ? -1.976 -8.520 5.799 1.00 91.88 306 THR A O 1
ATOM 2475 N N . PRO A 1 307 ? -2.436 -6.997 7.398 1.00 94.12 307 PRO A N 1
ATOM 2476 C CA . PRO A 1 307 ? -3.632 -6.485 6.737 1.00 94.12 307 PRO A CA 1
ATOM 2477 C C . PRO A 1 307 ? -3.383 -5.975 5.313 1.00 94.12 307 PRO A C 1
ATOM 2479 O O . PRO A 1 307 ? -4.280 -6.069 4.482 1.00 94.12 307 PRO A O 1
ATOM 2482 N N . LEU A 1 308 ? -2.187 -5.455 5.017 1.00 92.19 308 LEU A N 1
ATOM 2483 C CA . LEU A 1 308 ? -1.826 -5.002 3.675 1.00 92.19 308 LEU A CA 1
ATOM 2484 C C . LEU A 1 308 ? -1.604 -6.172 2.705 1.00 92.19 308 LEU A C 1
ATOM 2486 O O . LEU A 1 308 ? -2.113 -6.116 1.590 1.00 92.19 308 LEU A O 1
ATOM 2490 N N . GLU A 1 309 ? -0.890 -7.229 3.114 1.00 92.31 309 GLU A N 1
ATOM 2491 C CA . GLU A 1 309 ? -0.661 -8.421 2.271 1.00 92.31 309 GLU A CA 1
ATOM 2492 C C . GLU A 1 309 ? -1.985 -9.041 1.832 1.00 92.31 309 GLU A C 1
ATOM 2494 O O . GLU A 1 309 ? -2.214 -9.240 0.641 1.00 92.31 309 GLU A O 1
ATOM 2499 N N . HIS A 1 310 ? -2.897 -9.246 2.780 1.00 94.44 310 HIS A N 1
ATOM 2500 C CA . HIS A 1 310 ? -4.220 -9.799 2.497 1.00 94.44 310 HIS A CA 1
ATOM 2501 C C . HIS A 1 310 ? -5.039 -8.883 1.589 1.00 94.44 310 HIS A C 1
ATOM 2503 O O . HIS A 1 310 ? -5.726 -9.361 0.689 1.00 94.44 310 HIS A O 1
ATOM 2509 N N . MET A 1 311 ? -4.935 -7.565 1.771 1.00 92.56 311 MET A N 1
ATOM 2510 C CA . MET A 1 311 ? -5.650 -6.619 0.923 1.00 92.56 311 MET A CA 1
ATOM 2511 C C . MET A 1 311 ? -5.110 -6.634 -0.508 1.00 92.56 311 MET A C 1
ATOM 2513 O O . MET A 1 311 ? -5.894 -6.589 -1.448 1.00 92.56 311 MET A O 1
ATOM 2517 N N . MET A 1 312 ? -3.794 -6.750 -0.701 1.00 92.06 312 MET A N 1
ATOM 2518 C CA . MET A 1 312 ? -3.225 -6.910 -2.041 1.00 92.06 312 MET A CA 1
ATOM 2519 C C . MET A 1 312 ? -3.723 -8.190 -2.715 1.00 92.06 312 MET A C 1
ATOM 2521 O O . MET A 1 312 ? -4.117 -8.136 -3.876 1.00 92.06 312 MET A O 1
ATOM 2525 N N . VAL A 1 313 ? -3.803 -9.305 -1.981 1.00 94.06 313 VAL A N 1
ATOM 2526 C CA . VAL A 1 313 ? -4.365 -10.565 -2.499 1.00 94.06 313 VAL A CA 1
ATOM 2527 C C . VAL A 1 313 ? -5.845 -10.419 -2.865 1.00 94.06 313 VAL A C 1
ATOM 2529 O O . VAL A 1 313 ? -6.261 -10.875 -3.929 1.00 94.06 313 VAL A O 1
ATOM 2532 N N . LEU A 1 314 ? -6.645 -9.725 -2.044 1.00 93.00 314 LEU A N 1
ATOM 2533 C CA . LEU A 1 314 ? -8.050 -9.420 -2.359 1.00 93.00 314 LEU A CA 1
ATOM 2534 C C . LEU A 1 314 ? -8.210 -8.626 -3.658 1.00 93.00 314 LEU A C 1
ATOM 2536 O O . LEU A 1 314 ? -9.208 -8.794 -4.358 1.00 93.00 314 LEU A O 1
ATOM 2540 N N . LEU A 1 315 ? -7.245 -7.763 -3.975 1.00 91.50 315 LEU A N 1
ATOM 2541 C CA . LEU A 1 315 ? -7.267 -6.902 -5.156 1.00 91.50 315 LEU A CA 1
ATOM 2542 C C . LEU A 1 315 ? -6.669 -7.575 -6.402 1.00 91.50 315 LEU A C 1
ATOM 2544 O O . LEU A 1 315 ? -7.000 -7.167 -7.518 1.00 91.50 315 LEU A O 1
ATOM 2548 N N . THR A 1 316 ? -5.855 -8.625 -6.240 1.00 92.19 316 THR A N 1
ATOM 2549 C CA . THR A 1 316 ? -5.212 -9.370 -7.337 1.00 92.19 316 THR A CA 1
ATOM 2550 C C . THR A 1 316 ? -6.164 -9.761 -8.475 1.00 92.19 316 THR A C 1
ATOM 2552 O O . THR A 1 316 ? -5.789 -9.531 -9.624 1.00 92.19 316 THR A O 1
ATOM 2555 N N . PRO A 1 317 ? -7.388 -10.282 -8.236 1.00 91.62 317 PRO A N 1
ATOM 2556 C CA . PRO A 1 317 ? -8.296 -10.667 -9.317 1.00 91.62 317 PRO A CA 1
ATOM 2557 C C . PRO A 1 317 ? -8.623 -9.533 -10.293 1.00 91.62 317 PRO A C 1
ATOM 2559 O O . PRO A 1 317 ? -8.786 -9.789 -11.478 1.00 91.62 317 PRO A O 1
ATOM 2562 N N . SER A 1 318 ? -8.686 -8.285 -9.824 1.00 87.50 318 SER A N 1
ATOM 2563 C CA . SER A 1 318 ? -8.969 -7.140 -10.699 1.00 87.50 318 SER A CA 1
ATOM 2564 C C . SER A 1 318 ? -7.781 -6.686 -11.534 1.00 87.50 318 SER A C 1
ATOM 2566 O O . SER A 1 318 ? -7.980 -6.062 -12.567 1.00 87.50 318 SER A O 1
ATOM 2568 N N . LEU A 1 319 ? -6.556 -7.014 -11.114 1.00 85.81 319 LEU A N 1
ATOM 2569 C CA . LEU A 1 319 ? -5.363 -6.727 -11.906 1.00 85.81 319 LEU A CA 1
ATOM 2570 C C . LEU A 1 319 ? -5.231 -7.693 -13.090 1.00 85.81 319 LEU A C 1
ATOM 2572 O O . LEU A 1 319 ? -4.674 -7.338 -14.123 1.00 85.81 319 LEU A O 1
ATOM 2576 N N . VAL A 1 320 ? -5.694 -8.935 -12.924 1.00 86.06 320 VAL A N 1
ATOM 2577 C CA . VAL A 1 320 ? -5.444 -10.038 -13.868 1.00 86.06 320 VAL A CA 1
ATOM 2578 C C . VAL A 1 320 ? -6.550 -10.245 -14.916 1.00 86.06 320 VAL A C 1
ATOM 2580 O O . VAL A 1 320 ? -6.406 -11.132 -15.758 1.00 86.06 320 VAL A O 1
ATOM 2583 N N . GLN A 1 321 ? -7.644 -9.480 -14.855 1.00 75.19 321 GLN A N 1
ATOM 2584 C CA . GLN A 1 321 ? -8.823 -9.598 -15.732 1.00 75.19 321 GLN A CA 1
ATOM 2585 C C . GLN A 1 321 ? -8.838 -8.555 -16.847 1.00 75.19 321 GLN A C 1
ATOM 2587 O O . GLN A 1 321 ? -9.244 -8.932 -17.972 1.00 75.19 321 GLN A O 1
#

Sequence (321 aa):
MSNTFAQHFGFDAEFDQSAFVDTFGRDSLDTVVEFYQGVVDRRSTGWIPLPDMFFTIGACEMLGVDHSPLSDRVPSYLSELQVGGGYCPVPEEKMEGWRADREPDIYSTYYAVKTLGLLGRSSGVDVDTFVASQQDDGYIYNEEWSNTIPEYRFDSELRQQVLLGLLLTDNVDTDPIVAELDENEFLTPIYYSWRIRKHLDIDPALTDEEAERLGDLQKDGGFREYRLSDKTDEHAGSDHRTWRDQNPPHLFSSFYAYHIASETDSRFSYDTGEFIDFIAGTEDEEGFGVDVNAREFEAPFGRTYTPLEHMMVLLTPSLVQ

Secondary structure (DSSP, 8-state):
---TTHHHHT-S----HHHHHHHH-HHHHHHHHHHHHHHHHHHTSS---HHHHHHHHHHHHHHT---HHHHTTHHHHHHHHEETTEE-SS-GGG-TT-------BHHHHHHHHHHHHHTT------HHHHHHHTEETTEE--HHHHTTS-HHHHHHHHHHHHHHHHTT-S----HHHHTTSS--SSHHHHHHHHHHHHHTT---PPPHHHHHHHHHHEETTEE-SS-TTT--BTTTTB----TT------HHHHHHHHHHHHHS-SS----HHHHHHHHHTTEETTEE-EE---TT-SS---EE--HHHHHHHHHHHHH--